Protein AF-A0A915VBI7-F1 (afdb_monomer_lite)

Radius of gyration: 19.73 Å; chains: 1; bounding box: 48×46×59 Å

pLDDT: mean 91.54, std 10.68, range [33.59, 98.88]

Secondary structure (DSSP, 8-state):
--------HHHHHHHHHHHHHHHS-HHHHHHHHHHHHHHHHHTHHHHHHHHHHHHT--TTSTTHHHHHIIIIIHHHHHHHHHHHHHHTTT-PPPSEEEE-TTS-EEEEEE--SHHHHHHTTT--EEEEPPTTPPP-TTHHHHSPPPS-EEEEE--SSSTTHHHHHHHHHHHTS--EEEEEPPGGGGGGHHHHHHHHHHHHTTTSEEEE---HHHHHHHHH-TTEEEEEE-S-HHHHHHHHH-SSHHHHHHHHHTT--SS-EE-

Foldseek 3Di:
DPDPLDDDVLLVLLLVCLVVLLPQFLVNCLVLLVLLLVLLVVCVLVQLVLVCVLVVHDCVDPVSVLLSCLPSVVLNVLSVVLSQCSVVRQNHDQQDWDADPVRWIKGWRPPPDPVRCVVVPPDTDIDTDDPPDDDCGNVCNVPNDPRAEEEEEDDQPRLHRQVSVQVCCSRVNSYAYEGEDDPSNVSCQVSSCSSNVSCVVSSRYHYDYDDVVVVLSQQPRPRHPAYEYDDDPQVVLCQFQHNDPVSNVVCVVVVNTPHDYDD

Structure (mmCIF, N/CA/C/O backbone):
data_AF-A0A915VBI7-F1
#
_entry.id   AF-A0A915VBI7-F1
#
loop_
_atom_site.group_PDB
_atom_site.id
_atom_site.type_symbol
_atom_site.label_atom_id
_atom_site.label_alt_id
_atom_site.label_comp_id
_atom_site.label_asym_id
_atom_site.label_entity_id
_atom_site.label_seq_id
_atom_site.pdbx_PDB_ins_code
_atom_site.Cartn_x
_atom_site.Cartn_y
_atom_site.Cartn_z
_atom_site.occupancy
_atom_site.B_iso_or_equiv
_atom_site.auth_seq_id
_atom_site.auth_comp_id
_atom_site.auth_asym_id
_atom_site.auth_atom_id
_atom_site.pdbx_PDB_model_num
ATOM 1 N N . MET A 1 1 ? -15.596 15.370 -30.379 1.00 33.59 1 MET A N 1
ATOM 2 C CA . MET A 1 1 ? -14.776 14.253 -30.886 1.00 33.59 1 MET A CA 1
ATOM 3 C C . MET A 1 1 ? -14.691 13.252 -29.747 1.00 33.59 1 MET A C 1
ATOM 5 O O . MET A 1 1 ? -14.052 13.554 -28.750 1.00 33.59 1 MET A O 1
ATOM 9 N N . ALA A 1 2 ? -15.489 12.183 -29.795 1.00 33.59 2 ALA A N 1
ATOM 10 C CA . ALA A 1 2 ? -15.507 11.184 -28.732 1.00 33.59 2 ALA A CA 1
ATOM 11 C C . ALA A 1 2 ? -14.126 10.522 -28.701 1.00 33.59 2 ALA A C 1
ATOM 13 O O . ALA A 1 2 ? -13.739 9.881 -29.677 1.00 33.59 2 ALA A O 1
ATOM 14 N N . LEU A 1 3 ? -13.360 10.758 -27.633 1.00 37.78 3 LEU A N 1
ATOM 15 C CA . LEU A 1 3 ? -12.152 9.993 -27.359 1.00 37.78 3 LEU A CA 1
ATOM 16 C C . LEU A 1 3 ? -12.598 8.534 -27.307 1.00 37.78 3 LEU A C 1
ATOM 18 O O . LEU A 1 3 ? -13.340 8.150 -26.405 1.00 37.78 3 LEU A O 1
ATOM 22 N N . SER A 1 4 ? -12.218 7.755 -28.319 1.00 40.50 4 SER A N 1
ATOM 23 C CA . SER A 1 4 ? -12.282 6.301 -28.256 1.00 40.50 4 SER A CA 1
ATOM 24 C C . SER A 1 4 ? -11.585 5.916 -26.960 1.00 40.50 4 SER A C 1
ATOM 26 O O . SER A 1 4 ? -10.372 6.091 -26.855 1.00 40.50 4 SER A O 1
ATOM 28 N N . THR A 1 5 ? -12.341 5.485 -25.952 1.00 55.38 5 THR A N 1
ATOM 29 C CA . THR A 1 5 ? -11.781 4.941 -24.718 1.00 55.38 5 THR A CA 1
ATOM 30 C C . THR A 1 5 ? -10.967 3.736 -25.134 1.00 55.38 5 THR A C 1
ATOM 32 O O . THR A 1 5 ? -11.531 2.690 -25.455 1.00 55.38 5 THR A O 1
ATOM 35 N N . ALA A 1 6 ? -9.652 3.921 -25.243 1.00 61.62 6 ALA A N 1
ATOM 36 C CA . ALA A 1 6 ? -8.735 2.827 -25.464 1.00 61.62 6 ALA A CA 1
ATOM 37 C C . ALA A 1 6 ? -9.041 1.791 -24.384 1.00 61.62 6 ALA A C 1
ATOM 39 O O . ALA A 1 6 ? -9.014 2.112 -23.197 1.00 61.62 6 ALA A O 1
ATOM 40 N N . THR A 1 7 ? -9.422 0.587 -24.797 1.00 76.38 7 THR A N 1
ATOM 41 C CA . THR A 1 7 ? -9.658 -0.513 -23.868 1.00 76.38 7 THR A CA 1
ATOM 42 C C . THR A 1 7 ? -8.343 -0.791 -23.155 1.00 76.38 7 THR A C 1
ATOM 44 O O . THR A 1 7 ? -7.355 -1.108 -23.820 1.00 76.38 7 THR A O 1
ATOM 47 N N . ILE A 1 8 ? -8.324 -0.640 -21.831 1.00 91.62 8 ILE A N 1
ATOM 48 C CA . ILE A 1 8 ? -7.189 -0.990 -20.975 1.00 91.62 8 ILE A CA 1
ATOM 49 C C . ILE A 1 8 ? -7.586 -2.278 -20.242 1.00 91.62 8 ILE A C 1
ATOM 51 O O . ILE A 1 8 ? -8.278 -2.198 -19.222 1.00 91.62 8 ILE A O 1
ATOM 55 N N . PRO A 1 9 ? -7.187 -3.465 -20.741 1.00 93.81 9 PRO A N 1
ATOM 56 C CA . PRO A 1 9 ? -7.683 -4.746 -20.237 1.00 93.81 9 PRO A CA 1
ATOM 57 C C . PRO A 1 9 ? -7.443 -4.955 -18.737 1.00 93.81 9 PRO A C 1
ATOM 59 O O . PRO A 1 9 ? -8.229 -5.620 -18.067 1.00 93.81 9 PRO A O 1
ATOM 62 N N . GLU A 1 10 ? -6.366 -4.386 -18.193 1.00 95.69 10 GLU A N 1
ATOM 63 C CA . GLU A 1 10 ? -6.026 -4.420 -16.767 1.00 95.69 10 GLU A CA 1
ATOM 64 C C . GLU A 1 10 ? -7.105 -3.739 -15.913 1.00 95.69 10 GLU A C 1
ATOM 66 O O . GLU A 1 10 ? -7.481 -4.261 -14.862 1.00 95.69 10 GLU A O 1
ATOM 71 N N . LEU A 1 11 ? -7.637 -2.597 -16.370 1.00 95.88 11 LEU A N 1
ATOM 72 C CA . LEU A 1 11 ? -8.718 -1.892 -15.678 1.00 95.88 11 LEU A CA 1
ATOM 73 C C . LEU A 1 11 ? -10.016 -2.693 -15.725 1.00 95.88 11 LEU A C 1
ATOM 75 O O . LEU A 1 11 ? -10.687 -2.800 -14.700 1.00 95.88 11 LEU A O 1
ATOM 79 N N . ASP A 1 12 ? -10.345 -3.287 -16.873 1.00 95.50 12 ASP A N 1
ATOM 80 C CA . ASP A 1 12 ? -11.543 -4.116 -17.019 1.00 95.50 12 ASP A CA 1
ATOM 81 C C . ASP A 1 12 ? -11.496 -5.331 -16.081 1.00 95.50 12 ASP A C 1
ATOM 83 O O . ASP A 1 12 ? -12.456 -5.595 -15.350 1.00 95.50 12 ASP A O 1
ATOM 87 N N . ARG A 1 13 ? -10.355 -6.039 -16.038 1.00 96.00 13 ARG A N 1
ATOM 88 C CA . ARG A 1 13 ? -10.146 -7.187 -15.137 1.00 96.00 13 ARG A CA 1
ATOM 89 C C . ARG A 1 13 ? -10.309 -6.793 -13.672 1.00 96.00 13 ARG A C 1
ATOM 91 O O . ARG A 1 13 ? -11.020 -7.477 -12.937 1.00 96.00 13 ARG A O 1
ATOM 98 N N . LEU A 1 14 ? -9.692 -5.689 -13.250 1.00 98.06 14 LEU A N 1
ATOM 99 C CA . LEU A 1 14 ? -9.821 -5.190 -11.880 1.00 98.06 14 LEU A CA 1
ATOM 100 C C . LEU A 1 14 ? -11.262 -4.798 -11.561 1.00 98.06 14 LEU A C 1
ATOM 102 O O . LEU A 1 14 ? -11.801 -5.201 -10.530 1.00 98.06 14 LEU A O 1
ATOM 106 N N . HIS A 1 15 ? -11.910 -4.046 -12.450 1.00 97.56 15 HIS A N 1
ATOM 107 C CA . HIS A 1 15 ? -13.274 -3.577 -12.246 1.00 97.56 15 HIS A CA 1
ATOM 108 C C . HIS A 1 15 ? -14.249 -4.746 -12.032 1.00 97.56 15 HIS A C 1
ATOM 110 O O . HIS A 1 15 ? -15.058 -4.710 -11.104 1.00 97.56 15 HIS A O 1
ATOM 116 N N . GLN A 1 16 ? -14.100 -5.837 -12.791 1.00 97.38 16 GLN A N 1
ATOM 117 C CA . GLN A 1 16 ? -14.891 -7.064 -12.615 1.00 97.38 16 GLN A CA 1
ATOM 118 C C . GLN A 1 16 ? -14.708 -7.723 -11.234 1.00 97.38 16 GLN A C 1
ATOM 120 O O . GLN A 1 16 ? -15.620 -8.389 -10.744 1.00 97.38 16 GLN A O 1
ATOM 125 N N . GLN A 1 17 ? -13.559 -7.534 -10.578 1.00 97.94 17 GLN A N 1
ATOM 126 C CA . GLN A 1 17 ? -13.277 -8.077 -9.243 1.00 97.94 17 GLN A CA 1
ATOM 127 C C . GLN A 1 17 ? -13.584 -7.099 -8.100 1.00 97.94 17 GLN A C 1
ATOM 129 O O . GLN A 1 17 ? -13.528 -7.496 -6.931 1.00 97.94 17 GLN A O 1
ATOM 134 N N . ALA A 1 18 ? -13.938 -5.844 -8.394 1.00 97.69 18 ALA A N 1
ATOM 135 C CA . ALA A 1 18 ? -14.114 -4.803 -7.383 1.00 97.69 18 ALA A CA 1
ATOM 136 C C . ALA A 1 18 ? -15.163 -5.181 -6.320 1.00 97.69 18 ALA A C 1
ATOM 138 O O . ALA A 1 18 ? -14.895 -5.104 -5.118 1.00 97.69 18 ALA A O 1
ATOM 139 N N . SER A 1 19 ? -16.327 -5.677 -6.752 1.00 97.94 19 SER A N 1
ATOM 140 C CA . SER A 1 19 ? -17.394 -6.127 -5.845 1.00 97.94 19 SER A CA 1
ATOM 141 C C . SER A 1 19 ? -16.981 -7.354 -5.029 1.00 97.94 19 SER A C 1
ATOM 143 O O . SER A 1 19 ? -17.292 -7.455 -3.840 1.00 97.94 19 SER A O 1
ATOM 145 N N . ARG A 1 20 ? -16.221 -8.276 -5.636 1.00 98.31 20 ARG A N 1
ATOM 146 C CA . ARG A 1 20 ? -15.706 -9.464 -4.946 1.00 98.31 20 ARG A CA 1
ATOM 147 C C . ARG A 1 20 ? -14.753 -9.064 -3.826 1.00 98.31 20 ARG A C 1
ATOM 149 O O . ARG A 1 20 ? -14.909 -9.575 -2.720 1.00 98.31 20 ARG A O 1
ATOM 156 N N . TRP A 1 21 ? -13.822 -8.138 -4.063 1.00 98.19 21 TRP A N 1
ATOM 157 C CA . TRP A 1 21 ? -12.927 -7.641 -3.011 1.00 98.19 21 TRP A CA 1
ATOM 158 C C . TRP A 1 21 ? -13.715 -7.081 -1.823 1.00 98.19 21 TRP A C 1
ATOM 160 O O . TRP A 1 21 ? -13.466 -7.463 -0.678 1.00 98.19 21 TRP A O 1
ATOM 170 N N . GLN A 1 22 ? -14.716 -6.237 -2.091 1.00 96.44 22 GLN A N 1
ATOM 171 C CA . GLN A 1 22 ? -15.540 -5.635 -1.042 1.00 96.44 22 GLN A CA 1
ATOM 172 C C . GLN A 1 22 ? -16.364 -6.655 -0.250 1.00 96.44 22 GLN A C 1
ATOM 174 O O . GLN A 1 22 ? -16.538 -6.469 0.952 1.00 96.44 22 GLN A O 1
ATOM 179 N N . SER A 1 23 ? -16.798 -7.755 -0.875 1.00 97.19 23 SER A N 1
ATOM 180 C CA . SER A 1 23 ? -17.501 -8.840 -0.174 1.00 97.19 23 SER A CA 1
ATOM 181 C C . SER A 1 23 ? -16.616 -9.649 0.785 1.00 97.19 23 SER A C 1
ATOM 183 O O . SER A 1 23 ? -17.137 -10.334 1.664 1.00 97.19 23 SER A O 1
ATOM 185 N N . LEU A 1 24 ? -15.283 -9.581 0.651 1.00 98.25 24 LEU A N 1
ATOM 186 C CA . LEU A 1 24 ? -14.377 -10.259 1.576 1.00 98.25 24 LEU A CA 1
ATOM 187 C C . LEU A 1 24 ? -14.370 -9.543 2.926 1.00 98.25 24 LEU A C 1
ATOM 189 O O . LEU A 1 24 ? -13.963 -8.380 3.024 1.00 98.25 24 LEU A O 1
ATOM 193 N N . SER A 1 25 ? -14.707 -10.283 3.981 1.00 97.56 25 SER A N 1
ATOM 194 C CA . SER A 1 25 ? -14.555 -9.826 5.364 1.00 97.56 25 SER A CA 1
ATOM 195 C C . SER A 1 25 ? -13.088 -9.510 5.696 1.00 97.56 25 SER A C 1
ATOM 197 O O . SER A 1 25 ? -12.174 -10.058 5.061 1.00 97.56 25 SER A O 1
ATOM 199 N N . PRO A 1 26 ? -12.815 -8.695 6.736 1.00 97.88 26 PRO A N 1
ATOM 200 C CA . PRO A 1 26 ? -11.452 -8.430 7.189 1.00 97.88 26 PRO A CA 1
ATOM 201 C C . PRO A 1 26 ? -10.615 -9.704 7.378 1.00 97.88 26 PRO A C 1
ATOM 203 O O . PRO A 1 26 ? -9.465 -9.769 6.940 1.00 97.88 26 PRO A O 1
ATOM 206 N N . ARG A 1 27 ? -11.212 -10.766 7.936 1.00 98.06 27 ARG A N 1
ATOM 207 C CA . ARG A 1 27 ? -10.545 -12.063 8.132 1.00 98.06 27 ARG A CA 1
ATOM 208 C C . ARG A 1 27 ? -10.190 -12.767 6.827 1.00 98.06 27 ARG A C 1
ATOM 210 O O . ARG A 1 27 ? -9.112 -13.347 6.736 1.00 98.06 27 ARG A O 1
ATOM 217 N N . GLN A 1 28 ? -11.051 -12.695 5.813 1.00 98.38 28 GLN A N 1
ATOM 218 C CA . GLN A 1 28 ? -10.803 -13.316 4.506 1.00 98.38 28 GLN A CA 1
ATOM 219 C C . GLN A 1 28 ? -9.681 -12.622 3.719 1.00 98.38 28 GLN A C 1
ATOM 221 O O . GLN A 1 28 ? -9.093 -13.236 2.832 1.00 98.38 28 GLN A O 1
ATOM 226 N N . ARG A 1 29 ? -9.325 -11.378 4.068 1.00 98.56 29 ARG A N 1
ATOM 227 C CA . ARG A 1 29 ? -8.189 -10.647 3.472 1.00 98.56 29 ARG A CA 1
ATOM 228 C C . ARG A 1 29 ? -6.835 -11.033 4.078 1.00 98.56 29 ARG A C 1
ATOM 230 O O . ARG A 1 29 ? -5.797 -10.852 3.444 1.00 98.56 29 ARG A O 1
ATOM 237 N N . ILE A 1 30 ? -6.827 -11.590 5.294 1.00 98.81 30 ILE A N 1
ATOM 238 C CA . ILE A 1 30 ? -5.603 -11.940 6.035 1.00 98.81 30 ILE A CA 1
ATOM 239 C C . ILE A 1 30 ? -4.684 -12.908 5.264 1.00 98.81 30 ILE A C 1
ATOM 241 O O . ILE A 1 30 ? -3.478 -12.647 5.251 1.00 98.81 30 ILE A O 1
ATOM 245 N N . PRO A 1 31 ? -5.170 -14.004 4.640 1.00 98.81 31 PRO A N 1
ATOM 246 C CA . PRO A 1 31 ? -4.305 -14.933 3.910 1.00 98.81 31 PRO A CA 1
ATOM 247 C C . PRO A 1 31 ? -3.518 -14.258 2.783 1.00 98.81 31 PRO A C 1
ATOM 249 O O . PRO A 1 31 ? -2.314 -14.483 2.681 1.00 98.81 31 PRO A O 1
ATOM 252 N N . TYR A 1 32 ? -4.157 -13.363 2.020 1.00 98.81 32 TYR A N 1
ATOM 253 C CA . TYR A 1 32 ? -3.498 -12.601 0.958 1.00 98.81 32 TYR A CA 1
ATOM 254 C C . TYR A 1 32 ? -2.349 -11.753 1.507 1.00 98.81 32 TYR A C 1
ATOM 256 O O . TYR A 1 32 ? -1.215 -11.879 1.053 1.00 98.81 32 TYR A O 1
ATOM 264 N N . LEU A 1 33 ? -2.600 -10.946 2.545 1.00 98.69 33 LEU A N 1
ATOM 265 C CA . LEU A 1 33 ? -1.561 -10.078 3.111 1.00 98.69 33 LEU A CA 1
ATOM 266 C C . LEU A 1 33 ? -0.443 -10.859 3.814 1.00 98.69 33 LEU A C 1
ATOM 268 O O . LEU A 1 33 ? 0.712 -10.436 3.780 1.00 98.69 33 LEU A O 1
ATOM 272 N N . LYS A 1 34 ? -0.749 -12.011 4.427 1.00 98.81 34 LYS A N 1
ATOM 273 C CA . LYS A 1 34 ? 0.280 -12.908 4.976 1.00 98.81 34 LYS A CA 1
ATOM 274 C C . LYS A 1 34 ? 1.183 -13.462 3.875 1.00 98.81 34 LYS A C 1
ATOM 276 O O . LYS A 1 34 ? 2.396 -13.498 4.068 1.00 98.81 34 LYS A O 1
ATOM 281 N N . ALA A 1 35 ? 0.604 -13.877 2.749 1.00 98.81 35 ALA A N 1
ATOM 282 C CA . ALA A 1 35 ? 1.360 -14.384 1.611 1.00 98.81 35 ALA A CA 1
ATOM 283 C C . ALA A 1 35 ? 2.239 -13.284 0.995 1.00 98.81 35 ALA A C 1
ATOM 285 O O . ALA A 1 35 ? 3.438 -13.497 0.835 1.00 98.81 35 ALA A O 1
ATOM 286 N N . VAL A 1 36 ? 1.694 -12.078 0.784 1.00 98.88 36 VAL A N 1
ATOM 287 C CA . VAL A 1 36 ? 2.470 -10.908 0.328 1.00 98.88 36 VAL A CA 1
ATOM 288 C C . VAL A 1 36 ? 3.621 -10.600 1.288 1.00 98.88 36 VAL A C 1
ATOM 290 O O . VAL A 1 36 ? 4.751 -10.412 0.850 1.00 98.88 36 VAL A O 1
ATOM 293 N N . LYS A 1 37 ? 3.388 -10.621 2.608 1.00 98.75 37 LYS A N 1
ATOM 294 C CA . LYS A 1 37 ? 4.449 -10.411 3.609 1.00 98.75 37 LYS A CA 1
ATOM 295 C C . LYS A 1 37 ? 5.555 -11.468 3.512 1.00 98.75 37 LYS A C 1
ATOM 297 O O . LYS A 1 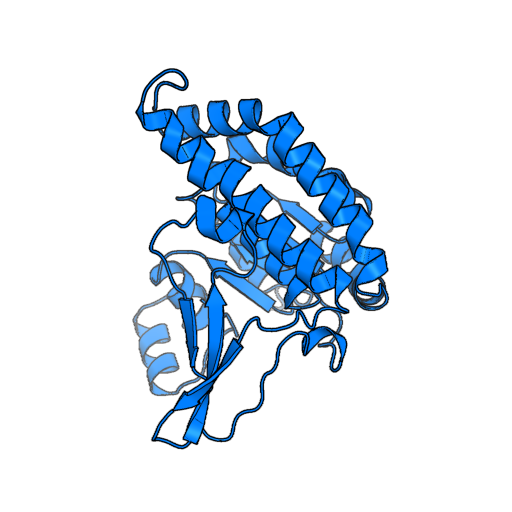37 ? 6.737 -11.138 3.606 1.00 98.75 37 LYS A O 1
ATOM 302 N N . ALA A 1 38 ? 5.186 -12.738 3.346 1.00 98.81 38 ALA A N 1
ATOM 303 C CA . ALA A 1 38 ? 6.147 -13.828 3.202 1.00 98.81 38 ALA A CA 1
ATOM 304 C C . ALA A 1 38 ? 6.973 -13.689 1.913 1.00 98.81 38 ALA A C 1
ATOM 306 O O . ALA A 1 38 ? 8.190 -13.869 1.947 1.00 98.81 38 ALA A O 1
ATOM 307 N N . LEU A 1 39 ? 6.334 -13.308 0.804 1.00 98.88 39 LEU A N 1
ATOM 308 C CA . LEU A 1 39 ? 6.998 -13.084 -0.478 1.00 98.88 39 LEU A CA 1
ATOM 309 C C . LEU A 1 39 ? 7.889 -11.837 -0.450 1.00 98.88 39 LEU A C 1
ATOM 311 O O . LEU A 1 39 ? 9.017 -11.905 -0.924 1.00 98.88 39 LEU A O 1
ATOM 315 N N . ALA A 1 40 ? 7.463 -10.750 0.199 1.00 98.69 40 ALA A N 1
ATOM 316 C CA . ALA A 1 40 ? 8.300 -9.571 0.436 1.00 98.69 40 ALA A CA 1
ATOM 317 C C . ALA A 1 40 ? 9.589 -9.936 1.184 1.00 98.69 40 ALA A C 1
ATOM 319 O O . ALA A 1 40 ? 10.667 -9.493 0.807 1.00 98.69 40 ALA A O 1
ATOM 320 N N . ARG A 1 41 ? 9.501 -10.804 2.204 1.00 98.50 41 ARG A N 1
ATOM 321 C CA . ARG A 1 41 ? 10.685 -11.324 2.902 1.00 98.50 41 ARG A CA 1
ATOM 322 C C . ARG A 1 41 ? 11.542 -12.214 1.999 1.00 98.50 41 ARG A C 1
ATOM 324 O O . ARG A 1 41 ? 12.762 -12.100 2.031 1.00 98.50 41 ARG A O 1
ATOM 331 N N . ARG A 1 42 ? 10.919 -13.100 1.216 1.00 98.75 42 ARG A N 1
ATOM 332 C CA . ARG A 1 42 ? 11.611 -14.028 0.305 1.00 98.75 42 ARG A CA 1
ATOM 333 C C . ARG A 1 42 ? 12.403 -13.292 -0.779 1.00 98.75 42 ARG A C 1
ATOM 335 O O . ARG A 1 42 ? 13.517 -13.699 -1.081 1.00 98.75 42 ARG A O 1
ATOM 342 N N . HIS A 1 43 ? 11.835 -12.225 -1.332 1.00 98.69 43 HIS A N 1
ATOM 343 C CA . HIS A 1 43 ? 12.423 -11.431 -2.412 1.00 98.69 43 HIS A CA 1
ATOM 344 C C . HIS A 1 43 ? 13.147 -10.170 -1.910 1.00 98.69 43 HIS A C 1
ATOM 346 O O . HIS A 1 43 ? 13.526 -9.325 -2.712 1.00 98.69 43 HIS A O 1
ATOM 352 N N . ALA A 1 44 ? 13.374 -10.029 -0.598 1.00 98.38 44 ALA A N 1
ATOM 353 C CA . ALA A 1 44 ? 13.964 -8.817 -0.028 1.00 98.38 44 ALA A CA 1
ATOM 354 C C . ALA A 1 44 ? 15.376 -8.532 -0.566 1.00 98.38 44 ALA A C 1
ATOM 356 O O . ALA A 1 44 ? 15.685 -7.388 -0.882 1.00 98.38 44 ALA A O 1
ATOM 357 N N . THR A 1 45 ? 16.216 -9.561 -0.717 1.00 98.00 45 THR A N 1
ATOM 358 C CA . THR A 1 45 ? 17.565 -9.400 -1.284 1.00 98.00 45 THR A CA 1
ATOM 359 C C . THR A 1 45 ? 17.511 -8.974 -2.750 1.00 98.00 45 THR A C 1
ATOM 361 O O . THR A 1 45 ? 18.187 -8.022 -3.116 1.00 98.00 45 THR A O 1
ATOM 364 N N . GLU A 1 46 ? 16.676 -9.628 -3.568 1.00 98.25 46 GLU A N 1
ATOM 365 C CA . GLU A 1 46 ? 16.455 -9.266 -4.980 1.00 98.25 46 GLU A CA 1
ATOM 366 C C . GLU A 1 46 ? 16.025 -7.799 -5.100 1.00 98.25 46 GLU A C 1
ATOM 368 O O . GLU A 1 46 ? 16.638 -7.030 -5.838 1.00 98.25 46 GLU A O 1
ATOM 373 N N . TRP A 1 47 ? 15.031 -7.400 -4.304 1.00 98.31 47 TRP A N 1
ATOM 374 C CA . TRP A 1 47 ? 14.557 -6.025 -4.230 1.00 98.31 47 TRP A CA 1
ATOM 375 C C . TRP A 1 47 ? 15.699 -5.065 -3.889 1.00 98.31 47 TRP A C 1
ATOM 377 O O . TRP A 1 47 ? 15.947 -4.127 -4.643 1.00 98.31 47 TRP A O 1
ATOM 387 N N . VAL A 1 48 ? 16.408 -5.277 -2.778 1.00 98.12 48 VAL A N 1
ATOM 388 C CA . VAL A 1 48 ? 17.448 -4.337 -2.334 1.00 98.12 48 VAL A CA 1
ATOM 389 C C . VAL A 1 48 ? 18.584 -4.240 -3.344 1.00 98.12 48 VAL A C 1
ATOM 391 O O . VAL A 1 48 ? 19.029 -3.137 -3.637 1.00 98.12 48 VAL A O 1
ATOM 394 N N . THR A 1 49 ? 19.013 -5.354 -3.936 1.00 97.56 49 THR A N 1
ATOM 395 C CA . THR A 1 49 ? 20.036 -5.330 -4.986 1.00 97.56 49 THR A CA 1
ATOM 396 C C . THR A 1 49 ? 19.600 -4.471 -6.174 1.00 97.56 49 THR A C 1
ATOM 398 O O . THR A 1 49 ? 20.368 -3.614 -6.607 1.00 97.56 49 THR A O 1
ATOM 401 N N . LEU A 1 50 ? 18.366 -4.637 -6.659 1.00 97.69 50 LEU A N 1
ATOM 402 C CA . LEU A 1 50 ? 17.819 -3.824 -7.751 1.00 97.69 50 LEU A CA 1
ATOM 403 C C . LEU A 1 50 ? 17.683 -2.346 -7.355 1.00 97.69 50 LEU A C 1
ATOM 405 O O . LEU A 1 50 ? 18.017 -1.459 -8.135 1.00 97.69 50 LEU A O 1
ATOM 409 N N . ALA A 1 51 ? 17.240 -2.065 -6.130 1.00 96.62 51 ALA A N 1
ATOM 410 C CA . ALA A 1 51 ? 17.104 -0.704 -5.621 1.00 96.62 51 ALA A CA 1
ATOM 411 C C . ALA A 1 51 ? 18.459 0.017 -5.515 1.00 96.62 51 ALA A C 1
ATOM 413 O O . ALA A 1 51 ? 18.590 1.164 -5.945 1.00 96.62 51 ALA A O 1
ATOM 414 N N . CYS A 1 52 ? 19.485 -0.676 -5.016 1.00 96.88 52 CYS A N 1
ATOM 415 C CA . CYS A 1 52 ? 20.856 -0.177 -4.988 1.00 96.88 52 CYS A CA 1
ATOM 416 C C . CYS A 1 52 ? 21.379 0.097 -6.405 1.00 96.88 52 CYS A C 1
ATOM 418 O O . CYS A 1 52 ? 21.942 1.163 -6.639 1.00 96.88 52 CYS A O 1
ATOM 420 N N . GLN A 1 53 ? 21.128 -0.800 -7.366 1.00 95.88 53 GLN A N 1
ATOM 421 C CA . GLN A 1 53 ? 21.513 -0.599 -8.769 1.00 95.88 53 GLN A CA 1
ATOM 422 C C . GLN A 1 53 ? 20.854 0.641 -9.383 1.00 95.88 53 GLN A C 1
ATOM 424 O O . GLN A 1 53 ? 21.548 1.451 -9.993 1.00 95.88 53 GLN A O 1
ATOM 429 N N . ILE A 1 54 ? 19.545 0.832 -9.173 1.00 94.94 54 ILE A N 1
ATOM 430 C CA . ILE A 1 54 ? 18.807 2.021 -9.638 1.00 94.94 54 ILE A CA 1
ATOM 431 C C . ILE A 1 54 ? 19.445 3.309 -9.098 1.00 94.94 54 ILE A C 1
ATOM 433 O O . ILE A 1 54 ? 19.545 4.302 -9.815 1.00 94.94 54 ILE A O 1
ATOM 437 N N . LYS A 1 55 ? 19.885 3.295 -7.836 1.00 92.69 55 LYS A N 1
ATOM 438 C CA . LYS A 1 55 ? 20.462 4.460 -7.152 1.00 92.69 55 LYS A CA 1
ATOM 439 C C . LYS A 1 55 ? 21.977 4.613 -7.339 1.00 92.69 55 LYS A C 1
ATOM 441 O O . LYS A 1 55 ? 22.543 5.573 -6.825 1.00 92.69 55 LYS A O 1
ATOM 446 N N . GLY A 1 56 ? 22.641 3.693 -8.044 1.00 94.75 56 GLY A N 1
ATOM 447 C CA . GLY A 1 56 ? 24.102 3.694 -8.189 1.00 94.75 56 GLY A CA 1
ATOM 448 C C . GLY A 1 56 ? 24.852 3.450 -6.873 1.00 94.75 56 GLY A C 1
ATOM 449 O O . GLY A 1 56 ? 25.961 3.946 -6.692 1.00 94.75 56 GLY A O 1
ATOM 450 N N . ILE A 1 57 ? 24.238 2.721 -5.941 1.00 94.50 57 ILE A N 1
ATOM 451 C CA . ILE A 1 57 ? 24.783 2.405 -4.618 1.00 94.50 57 ILE A CA 1
ATOM 452 C C . ILE A 1 57 ? 25.367 0.988 -4.634 1.00 94.50 57 ILE A C 1
ATOM 454 O O . ILE A 1 57 ? 24.773 0.073 -5.204 1.00 94.50 57 ILE A O 1
ATOM 458 N N . ASP A 1 58 ? 26.508 0.787 -3.968 1.00 94.25 58 ASP A N 1
ATOM 459 C CA . ASP A 1 58 ? 27.046 -0.553 -3.714 1.00 94.25 58 ASP A CA 1
ATOM 460 C C . ASP A 1 58 ? 26.109 -1.330 -2.763 1.00 94.25 58 ASP A C 1
ATOM 462 O O . ASP A 1 58 ? 25.935 -0.907 -1.614 1.00 94.25 58 ASP A O 1
ATOM 466 N N . PRO A 1 59 ? 25.519 -2.466 -3.188 1.00 92.12 59 PRO A N 1
ATOM 467 C CA . PRO A 1 59 ? 24.628 -3.264 -2.346 1.00 92.12 59 PRO A CA 1
ATOM 468 C C . PRO A 1 59 ? 25.310 -3.881 -1.114 1.00 92.12 59 PRO A C 1
ATOM 470 O O . PRO A 1 59 ? 24.611 -4.334 -0.209 1.00 92.12 59 PRO A O 1
ATOM 473 N N . GLN A 1 60 ? 26.646 -3.918 -1.064 1.00 92.06 60 GLN A N 1
ATOM 474 C CA . GLN A 1 60 ? 27.414 -4.359 0.107 1.00 92.06 60 GLN A CA 1
ATOM 475 C C . GLN A 1 60 ? 27.905 -3.187 0.974 1.00 92.06 60 GLN A C 1
ATOM 477 O O . GLN A 1 60 ? 28.433 -3.400 2.066 1.00 92.06 60 GLN A O 1
ATOM 482 N N . GLY A 1 61 ? 27.719 -1.949 0.509 1.00 91.31 61 GLY A N 1
ATOM 483 C CA . GLY A 1 61 ? 28.141 -0.740 1.201 1.00 91.31 61 GLY A CA 1
ATOM 484 C C . GLY A 1 61 ? 27.168 -0.291 2.295 1.00 91.31 61 GLY A C 1
ATOM 485 O O . GLY A 1 61 ? 26.017 -0.720 2.372 1.00 91.31 61 GLY A O 1
ATOM 486 N N . ALA A 1 62 ? 27.614 0.652 3.128 1.00 90.31 62 ALA A N 1
ATOM 487 C CA . ALA A 1 62 ? 26.826 1.167 4.254 1.00 90.31 62 ALA A CA 1
ATOM 488 C C . ALA A 1 62 ? 25.480 1.797 3.831 1.00 90.31 62 ALA A C 1
ATOM 490 O O . ALA A 1 62 ? 24.487 1.691 4.551 1.00 90.31 62 ALA A O 1
ATOM 491 N N . TRP A 1 63 ? 25.430 2.412 2.647 1.00 91.44 63 TRP A N 1
ATOM 492 C CA . TRP A 1 63 ? 24.235 3.076 2.116 1.00 91.44 63 TRP A CA 1
ATOM 493 C C . TRP A 1 63 ? 23.113 2.103 1.728 1.00 91.44 63 TRP A C 1
ATOM 495 O O . TRP A 1 63 ? 21.950 2.500 1.696 1.00 91.44 63 TRP A O 1
ATOM 505 N N . ALA A 1 64 ? 23.414 0.815 1.518 1.00 94.50 64 ALA A N 1
ATOM 506 C CA . ALA A 1 64 ? 22.393 -0.198 1.242 1.00 94.50 64 ALA A CA 1
ATOM 507 C C . ALA A 1 64 ? 21.401 -0.373 2.409 1.00 94.50 64 ALA A C 1
ATOM 509 O O . ALA A 1 64 ? 20.274 -0.828 2.208 1.00 94.50 64 ALA A O 1
ATOM 510 N N . GLY A 1 65 ? 21.789 0.014 3.633 1.00 94.25 65 GLY A N 1
ATOM 511 C CA . GLY A 1 65 ? 20.916 -0.029 4.807 1.00 94.25 65 GLY A CA 1
ATOM 512 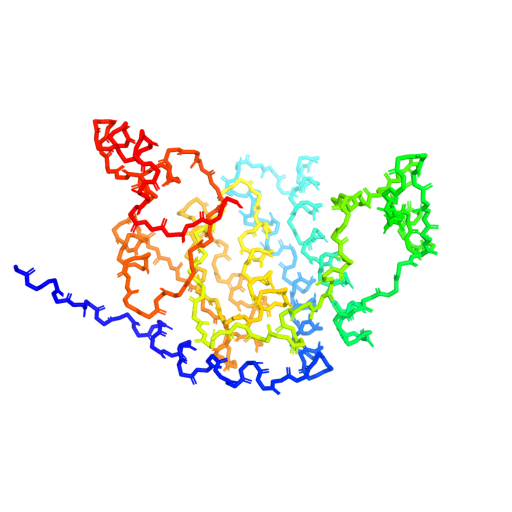C C . GLY A 1 65 ? 19.630 0.793 4.648 1.00 94.25 65 GLY A C 1
ATOM 513 O O . GLY A 1 65 ? 18.582 0.398 5.166 1.00 94.25 65 GLY A O 1
ATOM 514 N N . GLU A 1 66 ? 19.667 1.893 3.891 1.00 92.75 66 GLU A N 1
ATOM 515 C CA . GLU A 1 66 ? 18.469 2.685 3.592 1.00 92.75 66 GLU A CA 1
ATOM 516 C C . GLU A 1 66 ? 17.475 1.893 2.732 1.00 92.75 66 GLU A C 1
ATOM 518 O O . GLU A 1 66 ? 16.283 1.864 3.043 1.00 92.75 66 GLU A O 1
ATOM 523 N N . GLU A 1 67 ? 17.950 1.167 1.716 1.00 95.56 67 GLU A N 1
ATOM 524 C CA . GLU A 1 67 ? 17.084 0.349 0.857 1.00 95.56 67 GLU A CA 1
ATOM 525 C C . GLU A 1 67 ? 16.482 -0.837 1.606 1.00 95.56 67 GLU A C 1
ATOM 527 O O . GLU A 1 67 ? 15.319 -1.182 1.395 1.00 95.56 67 GLU A O 1
ATOM 532 N N . TRP A 1 68 ? 17.225 -1.428 2.544 1.00 96.88 68 TRP A N 1
ATOM 533 C CA . TRP A 1 68 ? 16.678 -2.453 3.432 1.00 96.88 68 TRP A CA 1
ATOM 534 C C . TRP A 1 68 ? 15.554 -1.908 4.316 1.00 96.88 68 TRP A C 1
ATOM 536 O O . TRP A 1 68 ? 14.496 -2.533 4.432 1.00 96.88 68 TRP A O 1
ATOM 546 N N . THR A 1 69 ? 15.788 -0.761 4.957 1.00 94.31 69 THR A N 1
ATOM 547 C CA . THR A 1 69 ? 14.896 -0.211 5.987 1.00 94.31 69 THR A CA 1
ATOM 548 C C . THR A 1 69 ? 13.659 0.459 5.394 1.00 94.31 69 THR A C 1
ATOM 550 O O . THR A 1 69 ? 12.545 0.196 5.851 1.00 94.31 69 THR A O 1
ATOM 553 N N . THR A 1 70 ? 13.831 1.272 4.352 1.00 93.56 70 THR A N 1
ATOM 554 C CA . THR A 1 70 ? 12.742 2.005 3.687 1.00 93.56 70 THR A CA 1
ATOM 555 C C . THR A 1 70 ? 12.072 1.201 2.569 1.00 93.56 70 THR A C 1
ATOM 557 O O . THR A 1 70 ? 10.942 1.511 2.197 1.00 93.56 70 THR A O 1
ATOM 560 N N . GLY A 1 71 ? 12.714 0.141 2.068 1.00 96.50 71 GLY A N 1
ATOM 561 C CA . GLY A 1 71 ? 12.164 -0.799 1.091 1.00 96.50 71 GLY A CA 1
ATOM 562 C C . GLY A 1 71 ? 11.435 -1.983 1.756 1.00 96.50 71 GLY A C 1
ATOM 563 O O . GLY A 1 71 ? 10.360 -1.786 2.339 1.00 96.50 71 GLY A O 1
ATOM 564 N N . PRO A 1 72 ? 11.972 -3.222 1.695 1.00 97.81 72 PRO A N 1
ATOM 565 C CA . PRO A 1 72 ? 11.273 -4.414 2.179 1.00 97.81 72 PRO A CA 1
ATOM 566 C C . PRO A 1 72 ? 10.856 -4.356 3.653 1.00 97.81 72 PRO A C 1
ATOM 568 O O . PRO A 1 72 ? 9.736 -4.758 3.975 1.00 97.81 72 PRO A O 1
ATOM 571 N N . LEU A 1 73 ? 11.712 -3.858 4.559 1.00 96.31 73 LEU A N 1
ATOM 572 C CA . LEU A 1 73 ? 11.370 -3.795 5.985 1.00 96.31 73 LEU A CA 1
ATOM 573 C C . LEU A 1 73 ? 10.186 -2.852 6.228 1.00 96.31 73 LEU A C 1
ATOM 575 O O . LEU A 1 73 ? 9.250 -3.227 6.935 1.00 96.31 73 LEU A O 1
ATOM 579 N N . GLY A 1 74 ? 10.186 -1.674 5.600 1.00 95.25 74 GLY A N 1
ATOM 580 C CA . GLY A 1 74 ? 9.082 -0.718 5.671 1.00 95.25 74 GLY A CA 1
ATOM 581 C C . GLY A 1 74 ? 7.751 -1.331 5.224 1.00 95.25 74 GLY A C 1
ATOM 582 O O . GLY A 1 74 ? 6.748 -1.224 5.938 1.00 95.25 74 GLY A O 1
ATOM 583 N N . LEU A 1 75 ? 7.745 -2.057 4.099 1.00 97.88 75 LEU A N 1
ATOM 584 C CA . LEU A 1 75 ? 6.551 -2.763 3.622 1.00 97.88 75 LEU A CA 1
ATOM 585 C C . LEU A 1 75 ? 6.093 -3.853 4.605 1.00 97.88 75 LEU A C 1
ATOM 587 O O . LEU A 1 75 ? 4.903 -3.963 4.901 1.00 97.88 75 LEU A O 1
ATOM 591 N N . ILE A 1 76 ? 7.027 -4.652 5.129 1.00 97.44 76 ILE A N 1
ATOM 592 C CA . ILE A 1 76 ? 6.751 -5.738 6.081 1.00 97.44 76 ILE A CA 1
ATOM 593 C C . ILE A 1 76 ? 6.119 -5.197 7.367 1.00 97.44 76 ILE A C 1
ATOM 595 O O . ILE A 1 76 ? 5.132 -5.765 7.840 1.00 97.44 76 ILE A O 1
ATOM 599 N N . LEU A 1 77 ? 6.649 -4.096 7.909 1.00 94.06 77 LEU A N 1
ATOM 600 C CA . LEU A 1 77 ? 6.092 -3.441 9.092 1.00 94.06 77 LEU A CA 1
ATOM 601 C C . LEU A 1 77 ? 4.681 -2.913 8.807 1.00 94.06 77 LEU A C 1
ATOM 603 O O . LEU A 1 77 ? 3.761 -3.198 9.570 1.00 94.06 77 LEU A O 1
ATOM 607 N N . LYS A 1 78 ? 4.466 -2.251 7.661 1.00 95.12 78 LYS A N 1
ATOM 608 C CA . LYS A 1 78 ? 3.133 -1.778 7.247 1.00 95.12 78 LYS A CA 1
ATOM 609 C C . LYS A 1 78 ? 2.126 -2.927 7.108 1.00 95.12 78 LYS A C 1
ATOM 611 O O . LYS A 1 78 ? 0.986 -2.815 7.562 1.00 95.12 78 LYS A O 1
ATOM 616 N N . LEU A 1 79 ? 2.543 -4.060 6.541 1.00 97.81 79 LEU A N 1
ATOM 617 C CA . LEU A 1 79 ? 1.723 -5.272 6.464 1.00 97.81 79 LEU A CA 1
ATOM 618 C C . LEU A 1 79 ? 1.382 -5.823 7.853 1.00 97.81 79 LEU A C 1
ATOM 620 O O . LEU A 1 79 ? 0.259 -6.282 8.053 1.00 97.81 79 LEU A O 1
ATOM 624 N N . ASP A 1 80 ? 2.287 -5.742 8.830 1.00 95.06 80 ASP A N 1
ATOM 625 C CA . ASP A 1 80 ? 1.978 -6.105 10.217 1.00 95.06 80 ASP A CA 1
ATOM 626 C C . ASP A 1 80 ? 0.918 -5.194 10.844 1.00 95.06 80 ASP A C 1
ATOM 628 O O . ASP A 1 80 ? 0.009 -5.692 11.518 1.00 95.06 80 ASP A O 1
ATOM 632 N N . HIS A 1 81 ? 0.960 -3.883 10.576 1.00 93.25 81 HIS A N 1
ATOM 633 C CA . HIS A 1 81 ? -0.106 -2.960 10.985 1.00 93.25 81 HIS A CA 1
ATOM 634 C C . HIS A 1 81 ? -1.456 -3.344 10.372 1.00 93.25 81 HIS A C 1
ATOM 636 O O . HIS A 1 81 ? -2.452 -3.414 11.097 1.00 93.25 81 HIS A O 1
ATOM 642 N N . TYR A 1 82 ? -1.491 -3.658 9.076 1.00 97.31 82 TYR A N 1
ATOM 643 C CA . TYR A 1 82 ? -2.711 -4.094 8.395 1.00 97.31 82 TYR A CA 1
ATOM 644 C C . TYR A 1 82 ? -3.236 -5.430 8.909 1.00 97.31 82 TYR A C 1
ATOM 646 O O . TYR A 1 82 ? -4.418 -5.542 9.227 1.00 97.31 82 TYR A O 1
ATOM 654 N N . LEU A 1 83 ? -2.373 -6.431 9.072 1.00 97.75 83 LEU A N 1
ATOM 655 C CA . LEU A 1 83 ? -2.754 -7.729 9.625 1.00 97.75 83 LEU A CA 1
ATOM 656 C C . LEU A 1 83 ? -3.312 -7.595 11.044 1.00 97.75 83 LEU A C 1
ATOM 658 O O . LEU A 1 83 ? -4.273 -8.279 11.392 1.00 97.75 83 LEU A O 1
ATOM 662 N N . TYR A 1 84 ? -2.739 -6.712 11.864 1.00 94.94 84 TYR A N 1
ATOM 663 C CA . TYR A 1 84 ? -3.271 -6.415 13.189 1.00 94.94 84 TYR A CA 1
ATOM 664 C C . TYR A 1 84 ? -4.667 -5.783 13.120 1.00 94.94 84 TYR A C 1
ATOM 666 O O . TYR A 1 84 ? -5.568 -6.246 13.819 1.00 94.94 84 TYR A O 1
ATOM 674 N N . ALA A 1 85 ? -4.866 -4.780 12.261 1.00 95.62 85 ALA A N 1
ATOM 675 C CA . ALA A 1 85 ? -6.166 -4.136 12.082 1.00 95.62 85 ALA A CA 1
ATOM 676 C C . ALA A 1 85 ? -7.232 -5.121 11.577 1.00 95.62 85 ALA A C 1
ATOM 678 O O . ALA A 1 85 ? -8.326 -5.179 12.130 1.00 95.62 85 ALA A O 1
ATOM 679 N N . LEU A 1 86 ? -6.905 -5.954 10.585 1.00 97.62 86 LEU A N 1
ATOM 680 C CA . LEU A 1 86 ? -7.830 -6.941 10.022 1.00 97.62 86 LEU A CA 1
ATOM 681 C C . LEU A 1 86 ? -8.238 -8.028 11.025 1.00 97.62 86 LEU A C 1
ATOM 683 O O . LEU A 1 86 ? -9.383 -8.468 11.005 1.00 97.62 86 LEU A O 1
ATOM 687 N N . ARG A 1 87 ? -7.341 -8.437 11.937 1.00 97.38 87 ARG A N 1
ATOM 688 C CA . ARG A 1 87 ? -7.682 -9.360 13.041 1.00 97.38 87 ARG A CA 1
ATOM 689 C C . ARG A 1 87 ? -8.696 -8.771 14.024 1.00 97.38 87 ARG A C 1
ATOM 691 O O . ARG A 1 87 ? -9.373 -9.533 14.702 1.00 97.38 87 ARG A O 1
ATOM 698 N N . HIS A 1 88 ? -8.793 -7.446 14.086 1.00 96.00 88 HIS A N 1
ATOM 699 C CA . HIS A 1 88 ? -9.738 -6.703 14.919 1.00 96.00 88 HIS A CA 1
ATOM 700 C C . HIS A 1 88 ? -10.853 -6.083 14.066 1.00 96.00 88 HIS A C 1
ATOM 702 O O . HIS A 1 88 ? -11.265 -4.952 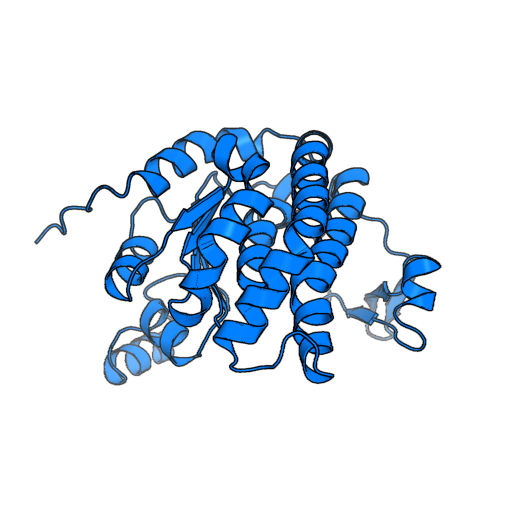14.306 1.00 96.00 88 HIS A O 1
ATOM 708 N N . GLU A 1 89 ? -11.300 -6.790 13.022 1.00 96.19 89 GLU A N 1
ATOM 709 C CA . GLU A 1 89 ? -12.407 -6.364 12.152 1.00 96.19 89 GLU A CA 1
ATOM 710 C C . GLU A 1 89 ? -12.222 -4.936 11.592 1.00 96.19 89 GLU A C 1
ATOM 712 O O . GLU A 1 89 ? -13.121 -4.093 11.626 1.00 96.19 89 GLU A O 1
ATOM 717 N N . ALA A 1 90 ? -10.999 -4.637 11.135 1.00 95.50 90 ALA A N 1
ATOM 718 C CA . ALA A 1 90 ? -10.561 -3.331 10.623 1.00 95.50 90 ALA A CA 1
ATOM 719 C C . ALA A 1 90 ? -10.686 -2.153 11.616 1.00 95.50 90 ALA A C 1
ATOM 721 O O . ALA A 1 90 ? -10.496 -0.996 11.240 1.00 95.50 90 ALA A O 1
ATOM 722 N N . THR A 1 91 ? -10.952 -2.442 12.890 1.00 94.81 91 THR A N 1
ATOM 723 C CA . THR A 1 91 ? -11.161 -1.476 13.975 1.00 94.81 91 THR A CA 1
ATOM 724 C C . THR A 1 91 ? -10.194 -1.816 15.118 1.00 94.81 91 THR A C 1
ATOM 726 O O . THR A 1 91 ? -10.618 -2.297 16.169 1.00 94.81 91 THR A O 1
ATOM 729 N N . PRO A 1 92 ? -8.870 -1.650 14.917 1.00 92.81 92 PRO A N 1
ATOM 730 C CA . PRO A 1 92 ? -7.886 -2.008 15.932 1.00 92.81 92 PRO A CA 1
ATOM 731 C C . PRO A 1 92 ? -8.131 -1.246 17.244 1.00 92.81 92 PRO A C 1
ATOM 733 O O . PRO A 1 92 ? -8.519 -0.073 17.218 1.00 92.81 92 PRO A O 1
ATOM 736 N N . PRO A 1 93 ? -7.895 -1.872 18.408 1.00 91.88 93 PRO A N 1
ATOM 737 C CA . PRO A 1 93 ? -7.999 -1.168 19.673 1.00 91.88 93 PRO A CA 1
ATOM 738 C C . PRO A 1 93 ? -6.888 -0.117 19.774 1.00 91.88 93 PRO A C 1
ATOM 740 O O . PRO A 1 93 ? -5.741 -0.344 19.379 1.00 91.88 93 PRO A O 1
ATOM 743 N N . VAL A 1 94 ? -7.240 1.041 20.326 1.00 92.19 94 VAL A N 1
ATOM 744 C CA . VAL A 1 94 ? -6.281 2.102 20.640 1.00 92.19 94 VAL A CA 1
ATOM 745 C C . VAL A 1 94 ? -5.699 1.822 22.029 1.00 92.19 94 VAL A C 1
ATOM 747 O O . VAL A 1 94 ? -6.482 1.666 22.967 1.00 92.19 94 VAL A O 1
ATOM 750 N N . PRO A 1 95 ? -4.361 1.778 22.189 1.00 90.31 95 PRO A N 1
ATOM 751 C CA . PRO A 1 95 ? -3.719 1.487 23.472 1.00 90.31 95 PRO A CA 1
ATOM 752 C C . PRO A 1 95 ? -4.191 2.385 24.615 1.00 90.31 95 PRO A C 1
ATOM 754 O O . PRO A 1 95 ? -4.435 1.910 25.723 1.00 90.31 95 PRO A O 1
ATOM 757 N N . ARG A 1 96 ? -4.317 3.690 24.348 1.00 93.62 96 ARG A N 1
ATOM 758 C CA . ARG A 1 96 ? -4.802 4.656 25.328 1.00 93.62 96 ARG A CA 1
ATOM 759 C C . ARG A 1 96 ? -5.531 5.811 24.660 1.00 93.62 96 ARG A C 1
ATOM 761 O O . ARG A 1 96 ? -5.021 6.427 23.727 1.00 93.62 96 ARG A O 1
ATOM 768 N N . TRP A 1 97 ? -6.694 6.141 25.206 1.00 95.19 97 TRP A N 1
ATOM 769 C CA . TRP A 1 97 ? -7.411 7.374 24.906 1.00 95.19 97 TRP A CA 1
ATOM 770 C C . TRP A 1 97 ? -7.148 8.422 25.981 1.00 95.19 97 TRP A C 1
ATOM 772 O O . TRP A 1 97 ? -7.028 8.109 27.169 1.00 95.19 97 TRP A O 1
ATOM 782 N N . ARG A 1 98 ? -7.070 9.678 25.555 1.00 95.12 98 ARG A N 1
ATOM 783 C CA . ARG A 1 98 ? -7.014 10.860 26.415 1.00 95.12 98 ARG A CA 1
ATOM 784 C C . ARG A 1 98 ? -7.958 11.920 25.877 1.00 95.12 98 ARG A C 1
ATOM 786 O O . ARG A 1 98 ? -8.225 11.960 24.682 1.00 95.12 98 ARG A O 1
ATOM 793 N N . THR A 1 99 ? -8.391 12.811 26.755 1.00 94.25 99 THR A N 1
ATOM 794 C CA . THR A 1 99 ? -9.156 13.999 26.376 1.00 94.25 99 THR A CA 1
ATOM 795 C C . THR A 1 99 ? -8.277 15.223 26.594 1.00 94.25 99 THR A C 1
ATOM 797 O O . THR A 1 99 ? -7.670 15.375 27.656 1.00 94.25 99 THR A O 1
ATOM 800 N N . ALA A 1 100 ? -8.151 16.064 25.571 1.00 92.62 100 ALA A N 1
ATOM 801 C CA . ALA A 1 100 ? -7.471 17.348 25.662 1.00 92.62 100 ALA A CA 1
ATOM 802 C C . ALA A 1 100 ? -8.262 18.310 26.568 1.00 92.62 100 ALA A C 1
ATOM 804 O O . ALA A 1 100 ? -9.481 18.168 26.679 1.00 92.62 100 ALA A O 1
ATOM 805 N N . PRO A 1 101 ? -7.632 19.354 27.138 1.00 91.69 101 PRO A N 1
ATOM 806 C CA . PRO A 1 101 ? -8.361 20.423 27.829 1.00 91.69 101 PRO A CA 1
ATOM 807 C C . PRO A 1 101 ? -9.432 21.099 26.957 1.00 91.69 101 PRO A C 1
ATOM 809 O O . PRO A 1 101 ? -10.440 21.568 27.468 1.00 91.69 101 PRO A O 1
ATOM 812 N N . THR A 1 102 ? -9.244 21.099 25.633 1.00 89.19 102 THR A N 1
ATOM 813 C CA . THR A 1 102 ? -10.209 21.591 24.635 1.00 89.19 102 THR A CA 1
ATOM 814 C C . THR A 1 102 ? -11.388 20.637 24.387 1.00 89.19 102 THR A C 1
ATOM 816 O O . THR A 1 102 ? -12.225 20.914 23.535 1.00 89.19 102 THR A O 1
ATOM 819 N N . GLY A 1 103 ? -11.451 19.491 25.076 1.00 89.75 103 GLY A N 1
ATOM 820 C CA . GLY A 1 103 ? -12.481 18.459 24.900 1.00 89.75 103 GLY A CA 1
ATOM 821 C C . GLY A 1 103 ? -12.221 17.474 23.753 1.00 89.75 103 GLY A C 1
ATOM 822 O O . GLY A 1 103 ? -12.972 16.517 23.585 1.00 89.75 103 GLY A O 1
ATOM 823 N N . GLN A 1 104 ? -11.155 17.660 22.969 1.00 93.81 104 GLN A N 1
ATOM 824 C CA . GLN A 1 104 ? -10.823 16.772 21.850 1.00 93.81 104 GLN A CA 1
ATOM 825 C C . GLN A 1 104 ? -10.342 15.397 22.323 1.00 93.81 104 GLN A C 1
ATOM 827 O O . GLN A 1 104 ? -9.554 15.293 23.264 1.00 93.81 104 GLN A O 1
ATOM 832 N N . ALA A 1 105 ? -10.748 14.341 21.620 1.00 95.19 105 ALA A N 1
ATOM 833 C CA . ALA A 1 105 ? -10.207 13.005 21.832 1.00 95.19 105 ALA A CA 1
ATOM 834 C C . ALA A 1 105 ? -8.806 12.878 21.209 1.00 95.19 105 ALA A C 1
ATOM 836 O O . ALA A 1 105 ? -8.571 13.274 20.066 1.00 95.19 105 ALA A O 1
ATOM 837 N N . ILE A 1 106 ? -7.880 12.292 21.962 1.00 96.25 106 ILE A N 1
ATOM 838 C CA . ILE A 1 106 ? -6.507 12.004 21.556 1.00 96.25 106 ILE A CA 1
ATOM 839 C C . ILE A 1 106 ? -6.287 10.495 21.688 1.00 96.25 106 ILE A C 1
ATOM 841 O O . ILE A 1 106 ? -6.392 9.940 22.784 1.00 96.25 106 ILE A O 1
ATOM 845 N N . ALA A 1 107 ? -5.961 9.836 20.579 1.00 95.56 107 ALA A N 1
ATOM 846 C CA . ALA A 1 107 ? -5.588 8.426 20.541 1.00 95.56 107 ALA A CA 1
ATOM 847 C C . ALA A 1 107 ? -4.064 8.288 20.599 1.00 95.56 107 ALA A C 1
ATOM 849 O O . ALA A 1 107 ? -3.387 8.678 19.652 1.00 95.56 107 ALA A O 1
ATOM 850 N N . GLU A 1 108 ? -3.503 7.715 21.663 1.00 94.94 108 GLU A N 1
ATOM 851 C CA . GLU A 1 108 ? -2.079 7.358 21.708 1.00 94.94 108 GLU A CA 1
ATOM 852 C C . GLU A 1 108 ? -1.880 6.035 20.953 1.00 94.94 108 GLU A C 1
ATOM 854 O O . GLU A 1 108 ? -2.293 4.972 21.419 1.00 94.94 108 GLU A O 1
ATOM 859 N N . ILE A 1 109 ? -1.287 6.109 19.758 1.00 91.88 109 ILE A N 1
ATOM 860 C CA . ILE A 1 109 ? -1.221 4.997 18.795 1.00 91.88 109 ILE A CA 1
ATOM 861 C C . ILE A 1 109 ? 0.143 4.306 18.736 1.00 91.88 109 ILE A C 1
ATOM 863 O O . ILE A 1 109 ? 0.245 3.257 18.110 1.00 91.88 109 ILE A O 1
ATOM 867 N N . LEU A 1 110 ? 1.185 4.869 19.355 1.00 91.06 110 LEU A N 1
ATOM 868 C CA . LEU A 1 110 ? 2.521 4.271 19.409 1.00 91.06 110 LEU A CA 1
ATOM 869 C C . LEU A 1 110 ? 3.184 4.541 20.773 1.00 91.06 110 LEU A C 1
ATOM 871 O O . LEU A 1 110 ? 3.163 5.693 21.222 1.00 91.06 110 LEU A O 1
ATOM 875 N N . PRO A 1 111 ? 3.840 3.539 21.392 1.00 90.81 111 PRO A N 1
ATOM 876 C CA . PRO A 1 111 ? 3.904 2.128 20.984 1.00 90.81 111 PRO A CA 1
ATOM 877 C C . PRO A 1 111 ? 2.649 1.341 21.393 1.00 90.81 111 PRO A C 1
ATOM 879 O O . PRO A 1 111 ? 2.101 1.553 22.473 1.00 90.81 111 PRO A O 1
ATOM 882 N N . ARG A 1 112 ? 2.218 0.385 20.562 1.00 85.75 112 ARG A N 1
ATOM 883 C CA . ARG A 1 112 ? 1.056 -0.488 20.829 1.00 85.75 112 ARG A CA 1
ATOM 884 C C . ARG A 1 112 ? 1.421 -1.761 21.579 1.00 85.75 112 ARG A C 1
ATOM 886 O O . ARG A 1 112 ? 0.574 -2.358 22.233 1.00 85.75 112 ARG A O 1
ATOM 893 N N . ASN A 1 113 ? 2.662 -2.215 21.449 1.00 83.56 113 ASN A N 1
ATOM 894 C CA . ASN A 1 113 ? 3.155 -3.440 22.068 1.00 83.56 113 ASN A CA 1
ATOM 895 C C . ASN A 1 113 ? 4.655 -3.328 22.388 1.00 83.56 113 ASN A C 1
ATOM 897 O O . ASN A 1 113 ? 5.307 -2.326 22.088 1.00 83.56 113 ASN A O 1
ATOM 901 N N . TRP A 1 114 ? 5.206 -4.366 23.018 1.00 85.88 114 TRP A N 1
ATOM 902 C CA . TRP A 1 114 ? 6.612 -4.393 23.422 1.00 85.88 114 TRP A CA 1
ATOM 903 C C . TRP A 1 114 ? 7.582 -4.376 22.229 1.00 85.88 114 TRP A C 1
ATOM 905 O O . TRP A 1 114 ? 8.651 -3.782 22.336 1.00 85.88 114 TRP A O 1
ATOM 915 N N . GLN A 1 115 ? 7.203 -4.967 21.090 1.00 85.94 115 GLN A N 1
ATOM 916 C CA . GLN A 1 115 ? 8.032 -5.001 19.881 1.00 85.94 115 GLN A CA 1
ATOM 917 C C . GLN A 1 115 ? 8.194 -3.596 19.302 1.00 85.94 115 GLN A C 1
ATOM 919 O O . GLN A 1 115 ? 9.304 -3.176 19.002 1.00 85.94 115 GLN A O 1
ATOM 924 N N . GLU A 1 116 ? 7.100 -2.837 19.214 1.00 88.38 116 GLU A N 1
ATOM 925 C CA . GLU A 1 116 ? 7.135 -1.438 18.786 1.00 88.38 116 GLU A CA 1
ATOM 926 C C . GLU A 1 116 ? 7.875 -0.553 19.781 1.00 88.38 116 GLU A C 1
ATOM 928 O O . GLU A 1 116 ? 8.579 0.357 19.366 1.00 88.38 116 GLU A O 1
ATOM 933 N N . ARG A 1 117 ? 7.760 -0.820 21.086 1.00 88.62 117 ARG A N 1
ATOM 934 C CA . ARG A 1 117 ? 8.513 -0.072 22.099 1.00 88.62 117 ARG A CA 1
ATOM 935 C C . ARG A 1 117 ? 10.024 -0.280 21.967 1.00 88.62 117 ARG A C 1
ATOM 937 O O . ARG A 1 117 ? 10.777 0.646 22.251 1.00 88.62 117 ARG A O 1
ATOM 944 N N . LEU A 1 118 ? 10.446 -1.477 21.562 1.00 88.88 118 LEU A N 1
ATOM 945 C CA . LEU A 1 118 ? 11.847 -1.789 21.291 1.00 88.88 118 LEU A CA 1
ATOM 946 C C . LEU A 1 118 ? 12.309 -1.175 19.963 1.00 88.88 118 LEU A C 1
ATOM 948 O O . LEU A 1 118 ? 13.351 -0.531 19.925 1.00 88.88 118 LEU A O 1
ATOM 952 N N . LEU A 1 119 ? 11.525 -1.348 18.894 1.00 87.00 119 LEU A N 1
ATOM 953 C CA . LEU A 1 119 ? 11.859 -0.857 17.554 1.00 87.00 119 LEU A CA 1
ATOM 954 C C . LEU A 1 119 ? 11.885 0.677 17.486 1.00 87.00 119 LEU A C 1
ATOM 956 O O . LEU A 1 119 ? 12.753 1.256 16.846 1.00 87.00 119 LEU A O 1
ATOM 960 N N . TRP A 1 120 ? 10.944 1.326 18.170 1.00 87.06 120 TRP A N 1
ATOM 961 C CA . TRP A 1 120 ? 10.757 2.775 18.185 1.00 87.06 120 TRP A CA 1
ATOM 962 C C . TRP A 1 120 ? 11.114 3.358 19.552 1.00 87.06 120 TRP A C 1
ATOM 964 O O . TRP A 1 120 ? 10.343 4.119 20.144 1.00 87.06 120 TRP A O 1
ATOM 974 N N . PHE A 1 121 ? 12.265 2.956 20.093 1.00 89.81 121 PHE A N 1
ATOM 975 C CA . PHE A 1 121 ? 12.698 3.384 21.418 1.00 89.81 121 PHE A CA 1
ATOM 976 C C . PHE A 1 121 ? 12.696 4.916 21.541 1.00 89.81 121 PHE A C 1
ATOM 978 O O . PHE A 1 121 ? 13.302 5.626 20.745 1.00 89.81 121 PHE A O 1
ATOM 985 N N . GLY A 1 122 ? 11.979 5.427 22.546 1.00 91.00 122 GLY A N 1
ATOM 986 C CA . GLY A 1 122 ? 11.838 6.865 22.798 1.00 91.00 122 GLY A CA 1
ATOM 987 C C . GLY A 1 122 ? 10.796 7.590 21.935 1.00 91.00 122 GLY A C 1
ATOM 988 O O . GLY A 1 122 ? 10.466 8.734 22.242 1.00 91.00 122 GLY A O 1
ATOM 989 N N . VAL A 1 123 ? 10.217 6.944 20.920 1.00 92.94 123 VAL A N 1
ATOM 990 C CA . VAL A 1 123 ? 9.221 7.559 20.030 1.00 92.94 123 VAL A CA 1
ATOM 991 C C . VAL A 1 123 ? 7.803 7.309 20.546 1.00 92.94 123 VAL A C 1
ATOM 993 O O . VAL A 1 123 ? 7.444 6.206 20.962 1.00 92.94 123 VAL A O 1
ATOM 996 N N . LYS A 1 124 ? 6.969 8.350 20.499 1.00 92.94 124 LYS A N 1
ATOM 997 C CA . LYS A 1 124 ? 5.532 8.291 20.795 1.00 92.94 124 LYS A CA 1
ATOM 998 C C . LYS A 1 124 ? 4.766 8.970 19.672 1.00 92.94 124 LYS A C 1
ATOM 1000 O O . LYS A 1 124 ? 5.223 9.981 19.146 1.00 92.94 124 LYS A O 1
ATOM 1005 N N . ALA A 1 125 ? 3.589 8.449 19.349 1.00 93.88 125 ALA A N 1
ATOM 1006 C CA . ALA A 1 125 ? 2.702 9.054 18.363 1.00 93.88 125 ALA A CA 1
ATOM 1007 C C . ALA A 1 125 ? 1.266 9.077 18.884 1.00 93.88 125 ALA A C 1
ATOM 1009 O O . ALA A 1 125 ? 0.800 8.115 19.502 1.00 93.88 125 ALA A O 1
ATOM 1010 N N . ALA A 1 126 ? 0.566 10.177 18.613 1.00 95.06 126 ALA A N 1
ATOM 1011 C CA . ALA A 1 126 ? -0.831 10.349 18.969 1.00 95.06 126 ALA A CA 1
ATOM 1012 C C . ALA A 1 126 ? -1.611 11.005 17.826 1.00 95.06 126 ALA A C 1
ATOM 1014 O O . ALA A 1 126 ? -1.098 11.900 17.156 1.00 95.06 126 ALA A O 1
ATOM 1015 N N . VAL A 1 127 ? -2.854 10.572 17.627 1.00 94.88 127 VAL A N 1
ATOM 1016 C CA . VAL A 1 127 ? -3.795 11.162 16.670 1.00 94.88 127 VAL A CA 1
ATOM 1017 C C . VAL A 1 127 ? -4.763 12.049 17.436 1.00 94.88 127 VAL A C 1
ATOM 1019 O O . VAL A 1 127 ? -5.459 11.583 18.338 1.00 94.88 127 VAL A O 1
ATOM 1022 N N . TRP A 1 128 ? -4.802 13.324 17.067 1.00 95.88 128 TRP A N 1
ATOM 1023 C CA . TRP A 1 128 ? -5.749 14.295 17.600 1.00 95.88 128 TRP A CA 1
ATOM 1024 C C . TRP A 1 128 ? -6.971 14.326 16.697 1.00 95.88 128 TRP A C 1
ATOM 1026 O O . TRP A 1 128 ? -6.853 14.590 15.500 1.00 95.88 128 TRP A O 1
ATOM 1036 N N . LEU A 1 129 ? -8.142 14.038 17.256 1.00 94.69 129 LEU A N 1
ATOM 1037 C CA . LEU A 1 129 ? -9.381 14.088 16.496 1.00 94.69 129 LEU A CA 1
ATOM 1038 C C . LEU A 1 129 ? -9.844 15.540 16.376 1.00 94.69 129 LEU A C 1
ATOM 1040 O O . LEU A 1 129 ? -9.710 16.337 17.311 1.00 94.69 129 LEU A O 1
ATOM 1044 N N . GLN A 1 130 ? -10.397 15.884 15.213 1.00 91.94 130 GLN A N 1
ATOM 1045 C CA . GLN A 1 130 ? -11.056 17.174 15.036 1.00 91.94 130 GLN A CA 1
ATOM 1046 C C . GLN A 1 130 ? -12.203 17.313 16.057 1.00 91.94 130 GLN A C 1
ATOM 1048 O O . GLN A 1 130 ? -12.858 16.312 16.369 1.00 91.94 130 GLN A O 1
ATOM 1053 N N . PRO A 1 131 ? -12.452 18.518 16.603 1.00 91.12 131 PRO A N 1
ATOM 1054 C CA . PRO A 1 131 ? -13.554 18.733 17.537 1.00 91.12 131 PRO A CA 1
ATOM 1055 C C . PRO A 1 131 ? -14.879 18.232 16.956 1.00 91.12 131 PRO A C 1
ATOM 1057 O O . PRO A 1 131 ? -15.172 18.480 15.792 1.00 91.12 131 PRO A O 1
ATOM 1060 N N . ASN A 1 132 ? -15.678 17.535 17.766 1.00 87.25 132 ASN A N 1
ATOM 1061 C CA . ASN A 1 132 ? -16.980 16.968 17.383 1.00 87.25 132 ASN A CA 1
ATOM 1062 C C . ASN A 1 132 ? -16.953 15.888 16.280 1.00 87.25 132 ASN A C 1
ATOM 1064 O O . ASN A 1 132 ? -18.016 15.462 15.832 1.00 87.25 132 ASN A O 1
ATOM 1068 N N . HIS A 1 133 ? -15.779 15.392 15.872 1.00 90.56 133 HIS A N 1
ATOM 1069 C CA . HIS A 1 133 ? -15.674 14.270 14.938 1.00 90.56 133 HIS A CA 1
ATOM 1070 C C . HIS A 1 133 ? -15.363 12.954 15.672 1.00 90.56 133 HIS A C 1
ATOM 1072 O O . HIS A 1 133 ? -14.389 12.889 16.428 1.00 90.56 133 HIS A O 1
ATOM 1078 N N . PRO A 1 134 ? -16.150 11.882 15.455 1.00 90.56 134 PRO A N 1
ATOM 1079 C CA . PRO A 1 134 ? -15.884 10.586 16.068 1.00 90.56 134 PRO A CA 1
ATOM 1080 C C . PRO A 1 134 ? -14.702 9.867 15.388 1.00 90.56 134 PRO A C 1
ATOM 1082 O O . PRO A 1 134 ? -14.372 10.162 14.236 1.00 90.56 134 PRO A O 1
ATOM 1085 N N . PRO A 1 135 ? -14.085 8.867 16.045 1.00 91.69 135 PRO A N 1
ATOM 1086 C CA . PRO A 1 135 ? -13.105 7.998 15.402 1.00 91.69 135 PRO A CA 1
ATOM 1087 C C . PRO A 1 135 ? -13.711 7.258 14.199 1.00 91.69 135 PRO A C 1
ATOM 1089 O O . PRO A 1 135 ? -14.742 6.598 14.317 1.00 91.69 135 PRO A O 1
ATOM 1092 N N . THR A 1 136 ? -13.043 7.309 13.046 1.00 92.56 136 THR A N 1
ATOM 1093 C CA . THR A 1 136 ? -13.541 6.726 11.783 1.00 92.56 136 THR A CA 1
ATOM 1094 C C . THR A 1 136 ? -12.800 5.463 11.346 1.00 92.56 136 THR A C 1
ATOM 1096 O O . THR A 1 136 ? -13.010 4.978 10.237 1.00 92.56 136 THR A O 1
ATOM 1099 N N . GLN A 1 137 ? -11.956 4.881 12.203 1.00 92.19 137 GLN A N 1
ATOM 1100 C CA . GLN A 1 137 ? -11.200 3.669 11.870 1.00 92.19 137 GLN A CA 1
ATOM 1101 C C . GLN A 1 137 ? -12.109 2.547 11.343 1.00 92.19 137 GLN A C 1
ATOM 1103 O O . GLN A 1 137 ? -13.184 2.293 11.893 1.00 92.19 137 GLN A O 1
ATOM 1108 N N . GLY A 1 138 ? -11.708 1.909 10.244 1.00 93.62 138 GLY A N 1
ATOM 1109 C CA . GLY A 1 138 ? -12.489 0.853 9.595 1.00 93.62 138 GLY A CA 1
ATOM 1110 C C . GLY A 1 138 ? -13.790 1.319 8.927 1.00 93.62 138 GLY A C 1
ATOM 1111 O O . GLY A 1 138 ? -14.612 0.473 8.578 1.00 93.62 138 GLY A O 1
ATOM 1112 N N . SER A 1 139 ? -14.013 2.628 8.739 1.00 94.94 139 SER A N 1
ATOM 1113 C CA . SER A 1 139 ? -15.243 3.161 8.128 1.00 94.94 139 SER A CA 1
ATOM 1114 C C . SER A 1 139 ? -15.562 2.521 6.779 1.00 94.94 139 SER A C 1
ATOM 1116 O O . SER A 1 139 ? -16.709 2.152 6.569 1.00 94.94 139 SER A O 1
ATOM 1118 N N . ALA A 1 140 ? -14.563 2.286 5.925 1.00 95.31 140 ALA A N 1
ATOM 1119 C CA . ALA A 1 140 ? -14.739 1.672 4.607 1.00 95.31 140 ALA A CA 1
ATOM 1120 C C . ALA A 1 140 ? -15.227 0.207 4.639 1.00 95.31 140 ALA A C 1
ATOM 1122 O O . ALA A 1 140 ? -15.577 -0.338 3.597 1.00 95.31 140 ALA A O 1
ATOM 1123 N N . TYR A 1 141 ? -15.245 -0.448 5.806 1.00 95.69 141 TYR A N 1
ATOM 1124 C CA . TYR A 1 141 ? -15.823 -1.788 5.981 1.00 95.69 141 TYR A CA 1
ATOM 1125 C C . TYR A 1 141 ? -17.257 -1.742 6.517 1.00 95.69 141 TYR A C 1
ATOM 1127 O O . TYR A 1 141 ? -18.036 -2.645 6.238 1.00 95.69 141 TYR A O 1
ATOM 1135 N N . ARG A 1 142 ? -17.610 -0.703 7.286 1.00 93.94 142 ARG A N 1
ATOM 1136 C CA . ARG A 1 142 ? -18.976 -0.497 7.802 1.00 93.94 142 ARG A CA 1
ATOM 1137 C C . ARG A 1 142 ? -19.862 0.232 6.795 1.00 93.94 142 ARG A C 1
ATOM 1139 O O . ARG A 1 142 ? -21.022 -0.113 6.633 1.00 93.94 142 ARG A O 1
ATOM 1146 N N . ASN A 1 143 ? -19.276 1.212 6.116 1.00 94.50 143 ASN A N 1
ATOM 1147 C CA . ASN A 1 143 ? -19.878 2.051 5.091 1.00 94.50 143 ASN A CA 1
ATOM 1148 C C . ASN A 1 143 ? -18.990 1.951 3.838 1.00 94.50 143 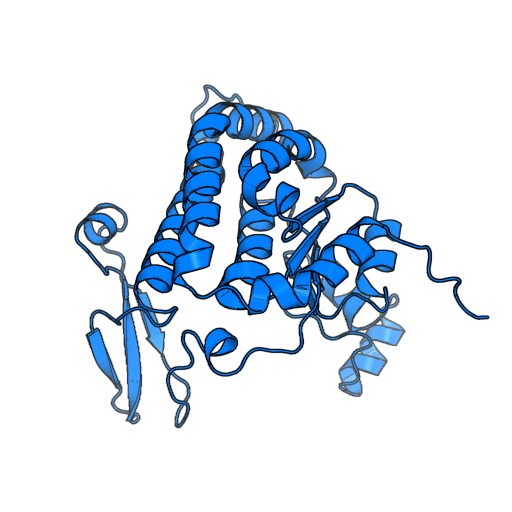ASN A C 1
ATOM 1150 O O . ASN A 1 143 ? -18.164 2.841 3.603 1.00 94.50 143 ASN A O 1
ATOM 1154 N N . PRO A 1 144 ? -19.051 0.830 3.097 1.00 94.56 144 PRO A N 1
ATOM 1155 C CA . PRO A 1 144 ? -18.184 0.630 1.946 1.00 94.56 144 PRO A CA 1
ATOM 1156 C C . PRO A 1 144 ? -18.459 1.674 0.857 1.00 94.56 144 PRO A C 1
ATOM 1158 O O . PRO A 1 144 ? -19.620 2.005 0.607 1.00 94.56 144 PRO A O 1
ATOM 1161 N N . PRO A 1 145 ? -17.412 2.208 0.201 1.00 94.44 145 PRO A N 1
ATOM 1162 C CA . PRO A 1 145 ? -17.602 3.040 -0.981 1.00 94.44 145 PRO A CA 1
ATOM 1163 C C . PRO A 1 145 ? -18.157 2.192 -2.138 1.00 94.44 145 PRO A C 1
ATOM 1165 O O . PRO A 1 145 ? -18.050 0.963 -2.084 1.00 94.44 145 PRO A O 1
ATOM 1168 N N . PRO A 1 146 ? -18.670 2.810 -3.218 1.00 95.25 146 PRO A N 1
ATOM 1169 C CA . PRO A 1 146 ? -18.986 2.079 -4.440 1.00 95.25 146 PRO A CA 1
ATOM 1170 C C . PRO A 1 146 ? -17.798 1.200 -4.879 1.00 95.25 146 PRO A C 1
ATOM 1172 O O . PRO A 1 146 ? -16.652 1.666 -4.806 1.00 95.25 146 PRO A O 1
ATOM 1175 N N . PRO A 1 147 ? -18.032 -0.055 -5.309 1.00 95.56 147 PRO A N 1
ATOM 1176 C CA . PRO A 1 147 ? -16.984 -0.891 -5.875 1.00 95.56 147 PRO A CA 1
ATOM 1177 C C . PRO A 1 147 ? -16.282 -0.166 -7.019 1.00 95.56 147 PRO A C 1
ATOM 1179 O O . PRO A 1 147 ? -16.931 0.369 -7.917 1.00 95.56 147 PRO A O 1
ATOM 1182 N N . GLY A 1 148 ? -14.954 -0.150 -6.989 1.00 95.06 148 GLY A N 1
ATOM 1183 C CA . GLY A 1 148 ? -14.193 0.522 -8.024 1.00 95.06 148 GLY A CA 1
ATOM 1184 C C . GLY A 1 148 ? -12.698 0.264 -7.985 1.00 95.06 148 GLY A C 1
ATOM 1185 O O . GLY A 1 148 ? -12.178 -0.364 -7.057 1.00 95.06 148 GLY A O 1
ATOM 1186 N N . VAL A 1 149 ? -12.030 0.772 -9.016 1.00 98.25 149 VAL A N 1
ATOM 1187 C CA . VAL A 1 149 ? -10.589 0.719 -9.223 1.00 98.25 149 VAL A CA 1
ATOM 1188 C C . VAL A 1 149 ? -9.964 2.046 -8.812 1.00 98.25 149 VAL A C 1
ATOM 1190 O O . VAL A 1 149 ? -10.382 3.122 -9.249 1.00 98.25 149 VAL A O 1
ATOM 1193 N N . ALA A 1 150 ? -8.940 1.961 -7.969 1.00 98.19 150 ALA A N 1
ATOM 1194 C CA . ALA A 1 150 ? -8.040 3.064 -7.692 1.00 98.19 150 ALA A CA 1
ATOM 1195 C C . ALA A 1 150 ? -6.805 2.966 -8.596 1.00 98.19 150 ALA A C 1
ATOM 1197 O O . ALA A 1 150 ? -6.083 1.971 -8.552 1.00 98.19 150 ALA A O 1
ATOM 1198 N N . VAL A 1 151 ? -6.528 4.005 -9.379 1.00 98.12 151 VAL A N 1
ATOM 1199 C CA . VAL A 1 151 ? -5.261 4.143 -10.105 1.00 98.12 151 VAL A CA 1
ATOM 1200 C C . VAL A 1 151 ? -4.244 4.790 -9.176 1.00 98.12 151 VAL A C 1
ATOM 1202 O O . VAL A 1 151 ? -4.457 5.890 -8.671 1.00 98.12 151 VAL A O 1
ATOM 1205 N N . VAL A 1 152 ? -3.137 4.095 -8.946 1.00 97.44 152 VAL A N 1
ATOM 1206 C CA . VAL A 1 152 ? -2.015 4.549 -8.128 1.00 97.44 152 VAL A CA 1
ATOM 1207 C C . VAL A 1 152 ? -0.870 4.925 -9.056 1.00 97.44 152 VAL A C 1
ATOM 1209 O O . VAL A 1 152 ? -0.310 4.068 -9.741 1.00 97.44 152 VAL A O 1
ATOM 1212 N N . LEU A 1 153 ? -0.502 6.205 -9.069 1.00 95.38 153 LEU A N 1
ATOM 1213 C CA . LEU A 1 153 ? 0.710 6.672 -9.735 1.00 95.38 153 LEU A CA 1
ATOM 1214 C C . LEU A 1 153 ? 1.872 6.555 -8.747 1.00 95.38 153 LEU A C 1
ATOM 1216 O O . LEU A 1 153 ? 2.009 7.380 -7.843 1.00 95.38 153 LEU A O 1
ATOM 1220 N N . GLY A 1 154 ? 2.671 5.496 -8.892 1.00 91.56 154 GLY A N 1
ATOM 1221 C CA . GLY A 1 154 ? 3.713 5.149 -7.932 1.00 91.56 154 GLY A CA 1
ATOM 1222 C C . GLY A 1 154 ? 4.819 6.203 -7.826 1.00 91.56 154 GLY A C 1
ATOM 1223 O O . GLY A 1 154 ? 5.316 6.712 -8.835 1.00 91.56 154 GLY A O 1
ATOM 1224 N N . ALA A 1 155 ? 5.246 6.486 -6.595 1.00 88.56 155 ALA A N 1
ATOM 1225 C CA . ALA A 1 155 ? 6.411 7.324 -6.326 1.00 88.56 155 ALA A CA 1
ATOM 1226 C C . ALA A 1 155 ? 7.715 6.657 -6.800 1.00 88.56 155 ALA A C 1
ATOM 1228 O O . ALA A 1 155 ? 7.824 5.433 -6.815 1.00 88.56 155 ALA A O 1
ATOM 1229 N N . GLY A 1 156 ? 8.715 7.468 -7.163 1.00 87.75 156 GLY A N 1
ATOM 1230 C CA . GLY A 1 156 ? 10.014 6.992 -7.662 1.00 87.75 156 GLY A CA 1
ATOM 1231 C C . GLY A 1 156 ? 11.178 7.057 -6.665 1.00 87.75 156 GLY A C 1
ATOM 1232 O O . GLY A 1 156 ? 12.270 6.612 -6.992 1.00 87.75 156 GLY A O 1
ATOM 1233 N N . ASN A 1 157 ? 10.987 7.638 -5.476 1.00 88.25 157 ASN A N 1
ATOM 1234 C 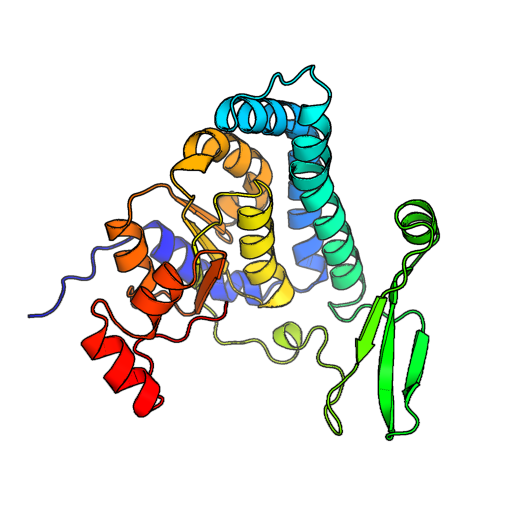CA . ASN A 1 157 ? 12.070 7.958 -4.532 1.00 88.25 157 ASN A CA 1
ATOM 1235 C C . ASN A 1 157 ? 12.308 6.878 -3.460 1.00 88.25 157 ASN A C 1
ATOM 1237 O O . ASN A 1 157 ? 13.455 6.542 -3.163 1.00 88.25 157 ASN A O 1
ATOM 1241 N N . ILE A 1 158 ? 11.234 6.333 -2.880 1.00 90.75 158 ILE A N 1
ATOM 1242 C CA . ILE A 1 158 ? 11.287 5.231 -1.911 1.00 90.75 158 ILE A CA 1
ATOM 1243 C C . ILE A 1 158 ? 10.575 4.036 -2.527 1.00 90.75 158 ILE A C 1
ATOM 1245 O O . ILE A 1 158 ? 9.389 4.100 -2.854 1.00 90.75 158 ILE A O 1
ATOM 1249 N N . THR A 1 159 ? 11.301 2.932 -2.666 1.00 94.12 159 THR A N 1
ATOM 1250 C CA . THR A 1 159 ? 10.867 1.791 -3.477 1.00 94.12 159 THR A CA 1
ATOM 1251 C C . THR A 1 159 ? 9.604 1.113 -2.944 1.00 94.12 159 THR A C 1
ATOM 1253 O O . THR A 1 159 ? 8.793 0.630 -3.729 1.00 94.12 159 THR A O 1
ATOM 1256 N N . SER A 1 160 ? 9.374 1.126 -1.625 1.00 95.88 160 SER A N 1
ATOM 1257 C CA . SER A 1 160 ? 8.180 0.518 -1.019 1.00 95.88 160 SER A CA 1
ATOM 1258 C C . SER A 1 160 ? 6.913 1.359 -1.124 1.00 95.88 160 SER A C 1
ATOM 1260 O O . SER A 1 160 ? 5.830 0.789 -0.986 1.00 95.88 160 SER A O 1
ATOM 1262 N N . LEU A 1 161 ? 7.012 2.674 -1.372 1.00 94.44 161 LEU A N 1
ATOM 1263 C CA . LEU A 1 161 ? 5.853 3.573 -1.331 1.00 94.44 161 LEU A CA 1
ATOM 1264 C C . LEU A 1 161 ? 4.778 3.153 -2.328 1.00 94.44 161 LEU A C 1
ATOM 1266 O O . LEU A 1 161 ? 3.621 3.022 -1.954 1.00 94.44 161 LEU A O 1
ATOM 1270 N N . CYS A 1 162 ? 5.165 2.822 -3.559 1.00 94.06 162 CYS A N 1
ATOM 1271 C CA . CYS A 1 162 ? 4.210 2.427 -4.590 1.00 94.06 162 CYS A CA 1
ATOM 1272 C C . CYS A 1 162 ? 3.354 1.205 -4.187 1.00 94.06 162 CYS A C 1
ATOM 1274 O O . CYS A 1 162 ? 2.132 1.216 -4.351 1.00 94.06 162 CYS A O 1
ATOM 1276 N N . LEU A 1 163 ? 3.962 0.184 -3.569 1.00 97.62 163 LEU A N 1
ATOM 1277 C CA . LEU A 1 163 ? 3.239 -0.968 -3.022 1.00 97.62 163 LEU A CA 1
ATOM 1278 C C . LEU A 1 163 ? 2.444 -0.595 -1.771 1.00 97.62 163 LEU A C 1
ATOM 1280 O O . LEU A 1 163 ? 1.317 -1.049 -1.584 1.00 97.62 163 LEU A O 1
ATOM 1284 N N . ALA A 1 164 ? 3.018 0.240 -0.910 1.00 97.50 164 ALA A N 1
ATOM 1285 C CA . ALA A 1 164 ? 2.383 0.720 0.305 1.00 97.50 164 ALA A CA 1
ATOM 1286 C C . ALA A 1 164 ? 1.084 1.494 0.002 1.00 97.50 164 ALA A C 1
ATOM 1288 O O . ALA A 1 164 ? 0.128 1.388 0.775 1.00 97.50 164 ALA A O 1
ATOM 1289 N N . ASP A 1 165 ? 1.053 2.240 -1.096 1.00 97.12 165 ASP A N 1
ATOM 1290 C CA . ASP A 1 165 ? -0.077 3.038 -1.567 1.00 97.12 165 ASP A CA 1
ATOM 1291 C C . ASP A 1 165 ? -1.146 2.162 -2.225 1.00 97.12 165 ASP A C 1
ATOM 1293 O O . ASP A 1 165 ? -2.327 2.261 -1.892 1.00 97.12 165 ASP A O 1
ATOM 1297 N N . ALA A 1 166 ? -0.741 1.208 -3.068 1.00 98.12 166 ALA A N 1
ATOM 1298 C CA . ALA A 1 166 ? -1.651 0.211 -3.631 1.00 98.12 166 ALA A CA 1
ATOM 1299 C C . ALA A 1 166 ? -2.331 -0.638 -2.540 1.00 98.12 166 ALA A C 1
ATOM 1301 O O . ALA A 1 166 ? -3.549 -0.834 -2.549 1.00 98.12 166 ALA A O 1
ATOM 1302 N N . LEU A 1 167 ? -1.572 -1.076 -1.532 1.00 98.44 167 LEU A N 1
ATOM 1303 C CA . LEU A 1 167 ? -2.119 -1.793 -0.379 1.00 98.44 167 LEU A CA 1
ATOM 1304 C C . LEU A 1 167 ? -3.027 -0.912 0.485 1.00 98.44 167 LEU A C 1
ATOM 1306 O O . LEU A 1 167 ? -3.981 -1.425 1.071 1.00 98.44 167 LEU A O 1
ATOM 1310 N N . TYR A 1 168 ? -2.775 0.397 0.563 1.00 98.00 168 TYR A N 1
ATOM 1311 C CA . TYR A 1 168 ? -3.687 1.318 1.238 1.00 98.00 168 TYR A CA 1
ATOM 1312 C C . TYR A 1 168 ? -5.054 1.341 0.546 1.00 98.00 168 TYR A C 1
ATOM 1314 O O . TYR A 1 168 ? -6.079 1.248 1.227 1.00 98.00 168 TYR A O 1
ATOM 1322 N N . GLN A 1 169 ? -5.084 1.393 -0.791 1.00 98.38 169 GLN A N 1
ATOM 1323 C CA . GLN A 1 169 ? -6.341 1.362 -1.547 1.00 98.38 169 GLN A CA 1
ATOM 1324 C C . GLN A 1 169 ? -7.134 0.074 -1.277 1.00 98.38 169 GLN A C 1
ATOM 1326 O O . GLN A 1 169 ? -8.336 0.122 -1.008 1.00 98.38 169 GLN A O 1
ATOM 1331 N N . LEU A 1 170 ? -6.440 -1.062 -1.221 1.00 98.31 170 LEU A N 1
ATOM 1332 C CA . LEU A 1 170 ? -7.029 -2.361 -0.900 1.00 98.31 170 LEU A CA 1
ATOM 1333 C C . LEU A 1 170 ? -7.563 -2.441 0.531 1.00 98.31 170 LEU A C 1
ATOM 1335 O O . LEU A 1 170 ? -8.723 -2.798 0.758 1.00 98.31 170 LEU A O 1
ATOM 1339 N N . VAL A 1 171 ? -6.714 -2.141 1.512 1.00 97.88 171 VAL A N 1
ATOM 1340 C CA . VAL A 1 171 ? -6.977 -2.461 2.919 1.00 97.88 171 VAL A CA 1
ATOM 1341 C C . VAL A 1 171 ? -7.725 -1.349 3.635 1.00 97.88 171 VAL A C 1
ATOM 1343 O O . VAL A 1 171 ? -8.587 -1.648 4.454 1.00 97.88 171 VAL A O 1
ATOM 1346 N N . VAL A 1 172 ? -7.406 -0.086 3.366 1.00 96.88 172 VAL A N 1
ATOM 1347 C CA . VAL A 1 172 ? -7.980 1.057 4.090 1.00 96.88 172 VAL A CA 1
ATOM 1348 C C . VAL A 1 172 ? -9.134 1.667 3.309 1.00 96.88 172 VAL A C 1
ATOM 1350 O O . VAL A 1 172 ? -10.186 1.915 3.892 1.00 96.88 172 VAL A O 1
ATOM 1353 N N . ALA A 1 173 ? -8.963 1.866 1.999 1.00 96.94 173 ALA A N 1
ATOM 1354 C CA . ALA A 1 173 ? -9.990 2.481 1.159 1.00 96.94 173 ALA A CA 1
ATOM 1355 C C . ALA A 1 173 ? -11.030 1.483 0.617 1.00 96.94 173 ALA A C 1
ATOM 1357 O O . ALA A 1 173 ? -12.059 1.907 0.098 1.00 96.94 173 ALA A O 1
ATOM 1358 N N . ASN A 1 174 ? -10.790 0.175 0.769 1.00 97.31 174 ASN A N 1
ATOM 1359 C CA . ASN A 1 174 ? -11.681 -0.906 0.346 1.00 97.31 174 ASN A CA 1
ATOM 1360 C C . ASN A 1 174 ? -11.999 -0.912 -1.169 1.00 97.31 174 ASN A C 1
ATOM 1362 O O . ASN A 1 174 ? -13.158 -1.005 -1.580 1.00 97.31 174 ASN A O 1
ATOM 1366 N N . ARG A 1 175 ? -10.956 -0.803 -2.001 1.00 97.19 175 ARG A N 1
ATOM 1367 C CA . ARG A 1 175 ? -11.030 -0.757 -3.476 1.00 97.19 175 ARG A CA 1
ATOM 1368 C C . ARG A 1 175 ? -9.951 -1.643 -4.086 1.00 97.19 175 ARG A C 1
ATOM 1370 O O . ARG A 1 175 ? -8.910 -1.826 -3.465 1.00 97.19 175 ARG A O 1
ATOM 1377 N N . VAL A 1 176 ? -10.160 -2.154 -5.294 1.00 98.69 176 VAL A N 1
ATOM 1378 C CA . VAL A 1 176 ? -9.063 -2.795 -6.044 1.00 98.69 17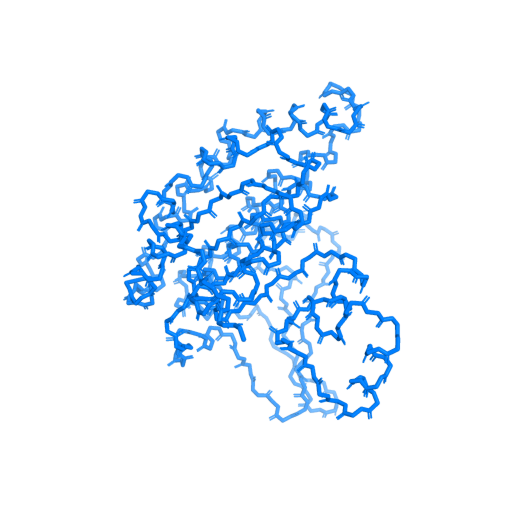6 VAL A CA 1
ATOM 1379 C C . VAL A 1 176 ? -8.134 -1.721 -6.610 1.00 98.69 176 VAL A C 1
ATOM 1381 O O . VAL A 1 176 ? -8.534 -0.560 -6.720 1.00 98.69 176 VAL A O 1
ATOM 1384 N N . ALA A 1 177 ? -6.893 -2.073 -6.935 1.00 98.62 177 ALA A N 1
ATOM 1385 C CA . ALA A 1 177 ? -5.888 -1.083 -7.319 1.00 98.62 177 ALA A CA 1
ATOM 1386 C C . ALA A 1 177 ? -5.156 -1.450 -8.612 1.00 98.62 177 ALA A C 1
ATOM 1388 O O . ALA A 1 177 ? -4.773 -2.596 -8.812 1.00 98.62 177 ALA A O 1
ATOM 1389 N N . LEU A 1 178 ? -4.903 -0.453 -9.455 1.00 98.69 178 LEU A N 1
ATOM 1390 C CA . LEU A 1 178 ? -3.952 -0.532 -10.556 1.00 98.69 178 LEU A CA 1
ATOM 1391 C C . LEU A 1 178 ? -2.756 0.343 -10.200 1.00 98.69 178 LEU A C 1
ATOM 1393 O O . LEU A 1 178 ? -2.885 1.562 -10.102 1.00 98.69 178 LEU A O 1
ATOM 1397 N N . LEU A 1 179 ? -1.596 -0.268 -9.995 1.00 98.31 179 LEU A N 1
ATOM 1398 C CA . LEU A 1 179 ? -0.349 0.440 -9.755 1.00 98.31 179 LEU A CA 1
ATOM 1399 C C . LEU A 1 179 ? 0.380 0.667 -11.076 1.00 98.31 179 LEU A C 1
ATOM 1401 O O . LEU A 1 179 ? 0.840 -0.277 -11.714 1.00 98.31 179 LEU A O 1
ATOM 1405 N N . LYS A 1 180 ? 0.545 1.934 -11.454 1.00 97.19 180 LYS A N 1
ATOM 1406 C CA . LYS A 1 180 ? 1.432 2.332 -12.542 1.00 97.19 180 LYS A CA 1
ATOM 1407 C C . LYS A 1 180 ? 2.804 2.667 -11.965 1.00 97.19 180 LYS A C 1
ATOM 1409 O O . LYS A 1 180 ? 2.942 3.598 -11.167 1.00 97.19 180 LYS A O 1
ATOM 1414 N N . MET A 1 181 ? 3.815 1.906 -12.373 1.00 95.81 181 MET A N 1
ATOM 1415 C CA . MET A 1 181 ? 5.188 2.070 -11.901 1.00 95.81 181 MET A CA 1
ATOM 1416 C C . MET A 1 181 ? 5.786 3.397 -12.369 1.00 95.81 181 MET A C 1
ATOM 1418 O O . MET A 1 181 ? 5.558 3.846 -13.496 1.00 95.81 181 MET A O 1
ATOM 1422 N N . ASN A 1 182 ? 6.580 4.026 -11.502 1.00 93.38 182 ASN A N 1
ATOM 1423 C CA . ASN A 1 182 ? 7.460 5.104 -11.931 1.00 93.38 182 ASN A CA 1
ATOM 1424 C C . ASN A 1 182 ? 8.538 4.521 -12.864 1.00 93.38 182 ASN A C 1
ATOM 1426 O O . ASN A 1 182 ? 9.138 3.518 -12.477 1.00 93.38 182 ASN A O 1
ATOM 1430 N N . PRO A 1 183 ? 8.847 5.143 -14.019 1.00 92.69 183 PRO A N 1
ATOM 1431 C CA . PRO A 1 183 ? 9.884 4.647 -14.928 1.00 92.69 183 PRO A CA 1
ATOM 1432 C C . PRO A 1 183 ? 11.257 4.424 -14.274 1.00 92.69 183 PRO A C 1
ATOM 1434 O O . PRO A 1 183 ? 11.986 3.521 -14.670 1.00 92.69 183 PRO A O 1
ATOM 1437 N N . LEU A 1 184 ? 11.602 5.202 -13.239 1.00 92.31 184 LEU A N 1
ATOM 1438 C CA . LEU A 1 184 ? 12.847 5.017 -12.480 1.00 92.31 184 LEU A CA 1
ATOM 1439 C C . LEU A 1 184 ? 12.888 3.683 -11.720 1.00 92.31 184 LEU A C 1
ATOM 1441 O O . LEU A 1 184 ? 13.964 3.155 -11.462 1.00 92.31 184 LEU A O 1
ATOM 1445 N N . LEU A 1 185 ? 11.724 3.146 -11.351 1.00 94.62 185 LEU A N 1
ATOM 1446 C CA . LEU A 1 185 ? 11.586 1.906 -10.590 1.00 94.62 185 LEU A CA 1
ATOM 1447 C C . LEU A 1 185 ? 11.153 0.716 -11.455 1.00 94.62 185 LEU A C 1
ATOM 1449 O O . LEU A 1 185 ? 10.916 -0.357 -10.910 1.00 94.62 185 LEU A O 1
ATOM 1453 N N . THR A 1 186 ? 11.082 0.867 -12.781 1.00 94.12 186 THR A N 1
ATOM 1454 C CA . THR A 1 186 ? 10.767 -0.220 -13.724 1.00 94.12 186 THR A CA 1
ATOM 1455 C C . THR A 1 186 ? 11.586 -1.502 -13.489 1.00 94.12 186 THR A C 1
ATOM 1457 O O . THR A 1 186 ? 10.994 -2.578 -13.502 1.00 94.12 186 THR A O 1
ATOM 1460 N N . PRO A 1 187 ? 12.900 -1.460 -13.169 1.00 96.69 187 PRO A N 1
ATOM 1461 C CA . PRO A 1 187 ? 13.650 -2.688 -12.882 1.00 96.69 187 PRO A CA 1
ATOM 1462 C C . PRO A 1 187 ? 13.113 -3.512 -11.696 1.00 96.69 187 PRO A C 1
ATOM 1464 O O . PRO A 1 187 ? 13.430 -4.692 -11.580 1.00 96.69 187 PRO A O 1
ATOM 1467 N N . LEU A 1 188 ? 12.298 -2.920 -10.812 1.00 98.00 188 LEU A N 1
ATOM 1468 C CA . LEU A 1 188 ? 11.673 -3.607 -9.677 1.00 98.00 188 LEU A CA 1
ATOM 1469 C C . LEU A 1 188 ? 10.327 -4.260 -10.016 1.00 98.00 188 LEU A C 1
ATOM 1471 O O . LEU A 1 188 ? 9.825 -5.026 -9.192 1.00 98.00 188 LEU A O 1
ATOM 1475 N N . THR A 1 189 ? 9.731 -3.993 -11.183 1.00 98.06 189 THR A N 1
ATOM 1476 C CA . THR A 1 189 ? 8.365 -4.436 -11.508 1.00 98.06 189 THR A CA 1
ATOM 1477 C C . THR A 1 189 ? 8.190 -5.941 -11.347 1.00 98.06 189 THR A C 1
ATOM 1479 O O . THR A 1 189 ? 7.245 -6.380 -10.692 1.00 98.06 189 THR A O 1
ATOM 1482 N N . ASP A 1 190 ? 9.103 -6.750 -11.883 1.00 98.50 190 ASP A N 1
ATOM 1483 C CA . ASP A 1 190 ? 8.980 -8.209 -11.808 1.00 98.50 190 ASP A CA 1
ATOM 1484 C C . ASP A 1 190 ? 9.162 -8.732 -10.382 1.00 98.50 190 ASP A C 1
ATOM 1486 O O . ASP A 1 190 ? 8.436 -9.631 -9.950 1.00 98.50 190 ASP A O 1
ATOM 1490 N N . CYS A 1 191 ? 10.066 -8.128 -9.607 1.00 98.62 191 CYS A N 1
ATOM 1491 C CA . CYS A 1 191 ? 10.178 -8.409 -8.179 1.00 98.62 191 CYS A CA 1
ATOM 1492 C C . CYS A 1 191 ? 8.856 -8.082 -7.463 1.00 98.62 191 CYS A C 1
ATOM 1494 O O . CYS A 1 191 ? 8.372 -8.868 -6.650 1.00 98.62 191 CYS A O 1
ATOM 1496 N N . PHE A 1 192 ? 8.223 -6.956 -7.789 1.00 98.75 192 PHE A N 1
ATOM 1497 C CA . PHE A 1 192 ? 6.959 -6.540 -7.180 1.00 98.75 192 PHE A CA 1
ATOM 1498 C C . PHE A 1 192 ? 5.786 -7.419 -7.597 1.00 98.75 192 PHE A C 1
ATOM 1500 O O . PHE A 1 192 ? 4.963 -7.760 -6.749 1.00 98.75 192 PHE A O 1
ATOM 1507 N N . ARG A 1 193 ? 5.746 -7.886 -8.847 1.00 98.81 193 ARG A N 1
ATOM 1508 C CA . ARG A 1 193 ? 4.779 -8.896 -9.293 1.00 98.81 193 ARG A CA 1
ATOM 1509 C C . ARG A 1 193 ? 4.927 -10.195 -8.506 1.00 98.81 193 ARG A C 1
ATOM 1511 O O . ARG A 1 193 ? 3.921 -10.712 -8.035 1.00 98.81 193 ARG A O 1
ATOM 1518 N N . LYS A 1 194 ? 6.154 -10.677 -8.264 1.00 98.81 194 LYS A N 1
ATOM 1519 C CA . LYS A 1 194 ? 6.396 -11.853 -7.400 1.00 98.81 194 LYS A CA 1
ATOM 1520 C C . LYS A 1 194 ? 5.922 -11.611 -5.967 1.00 98.81 194 LYS A C 1
ATOM 1522 O O . LYS A 1 194 ? 5.278 -12.475 -5.384 1.00 98.81 194 LYS A O 1
ATOM 1527 N N . VAL A 1 195 ? 6.212 -10.439 -5.397 1.00 98.88 195 VAL A N 1
ATOM 1528 C CA . VAL A 1 195 ? 5.790 -10.070 -4.032 1.00 98.88 195 VAL A CA 1
ATOM 1529 C C . VAL A 1 195 ? 4.266 -9.998 -3.909 1.00 98.88 195 VAL A C 1
ATOM 1531 O O . VAL A 1 195 ? 3.696 -10.460 -2.919 1.00 98.88 195 VAL A O 1
ATOM 1534 N N . CYS A 1 196 ? 3.602 -9.442 -4.917 1.00 98.81 196 CYS A N 1
ATOM 1535 C CA . CYS A 1 196 ? 2.168 -9.193 -4.926 1.00 98.81 196 CYS A CA 1
ATOM 1536 C C . CYS A 1 196 ? 1.338 -10.268 -5.639 1.00 98.81 196 CYS A C 1
ATOM 1538 O O . CYS A 1 196 ? 0.119 -10.113 -5.716 1.00 98.81 196 CYS A O 1
ATOM 1540 N N . ALA A 1 197 ? 1.957 -11.363 -6.090 1.00 98.88 197 ALA A N 1
ATOM 1541 C CA . ALA A 1 197 ? 1.308 -12.440 -6.837 1.00 98.88 197 ALA A CA 1
ATOM 1542 C C . ALA A 1 197 ? -0.036 -12.899 -6.232 1.00 98.88 197 ALA A C 1
ATOM 1544 O O . ALA A 1 197 ? -1.013 -12.934 -6.973 1.00 98.88 197 ALA A O 1
ATOM 1545 N N . PRO A 1 198 ? -0.185 -13.094 -4.900 1.00 98.81 198 PRO A N 1
ATOM 1546 C CA . PRO A 1 198 ? -1.466 -13.509 -4.319 1.00 98.81 198 PRO A CA 1
ATOM 1547 C C . PRO A 1 198 ? -2.625 -12.533 -4.572 1.00 98.81 198 PRO A C 1
ATOM 1549 O O . PRO A 1 198 ? -3.780 -12.946 -4.613 1.00 98.81 198 PRO A O 1
ATOM 1552 N N . LEU A 1 199 ? -2.337 -11.232 -4.686 1.00 98.88 199 LEU A N 1
ATOM 1553 C CA . LEU A 1 199 ? -3.336 -10.200 -4.975 1.00 98.88 199 LEU A CA 1
ATOM 1554 C C . LEU A 1 199 ? -3.572 -10.054 -6.480 1.00 98.88 199 LEU A C 1
ATOM 1556 O O . LEU A 1 199 ? -4.710 -9.822 -6.884 1.00 98.88 199 LEU A O 1
ATOM 1560 N N . ILE A 1 200 ? -2.516 -10.200 -7.285 1.00 98.81 200 ILE A N 1
ATOM 1561 C CA . ILE A 1 200 ? -2.578 -10.093 -8.747 1.00 98.81 200 ILE A CA 1
ATOM 1562 C C . ILE A 1 200 ? -3.340 -11.275 -9.343 1.00 98.81 200 ILE A C 1
ATOM 1564 O O . ILE A 1 200 ? -4.307 -11.084 -10.070 1.00 98.81 200 ILE A O 1
ATOM 1568 N N . GLU A 1 201 ? -2.989 -12.498 -8.954 1.00 98.50 201 GLU A N 1
ATOM 1569 C CA . GLU A 1 201 ? -3.654 -13.725 -9.408 1.00 98.50 201 GLU A CA 1
ATOM 1570 C C . GLU A 1 201 ? -5.135 -13.766 -9.001 1.00 98.50 201 GLU A C 1
ATOM 1572 O O . GLU A 1 201 ? -5.975 -14.310 -9.715 1.00 98.50 201 GLU A O 1
ATOM 1577 N N . ALA A 1 202 ? -5.480 -13.157 -7.862 1.00 98.44 202 ALA A N 1
ATOM 1578 C CA . ALA A 1 202 ? -6.865 -13.018 -7.423 1.00 98.44 202 ALA A CA 1
ATOM 1579 C C . ALA A 1 202 ? -7.628 -11.881 -8.132 1.00 98.44 202 ALA A C 1
ATOM 1581 O O . ALA A 1 202 ? -8.847 -11.787 -7.966 1.00 98.44 202 ALA A O 1
ATOM 1582 N N . GLY A 1 203 ? -6.926 -11.047 -8.907 1.00 98.44 203 GLY A N 1
ATOM 1583 C CA . GLY A 1 203 ? -7.458 -9.912 -9.658 1.00 98.44 203 GLY A CA 1
ATOM 1584 C C . GLY A 1 203 ? -7.801 -8.693 -8.800 1.00 98.44 203 GLY A C 1
ATOM 1585 O O . GLY A 1 203 ? -8.685 -7.925 -9.157 1.00 98.44 203 GLY A O 1
ATOM 1586 N N . PHE A 1 204 ? -7.147 -8.515 -7.648 1.00 98.81 204 PHE A N 1
ATOM 1587 C CA . PHE A 1 204 ? -7.364 -7.362 -6.761 1.00 98.81 204 PHE A CA 1
ATOM 1588 C C . PHE A 1 204 ? -6.323 -6.251 -6.945 1.00 98.81 204 PHE A C 1
ATOM 1590 O O . PHE A 1 204 ? -6.558 -5.108 -6.548 1.00 98.81 204 PHE A O 1
ATOM 1597 N N . LEU A 1 205 ? -5.181 -6.577 -7.543 1.00 98.88 205 LEU A N 1
ATOM 1598 C CA . LEU A 1 205 ? -4.106 -5.644 -7.859 1.00 98.88 205 LEU A CA 1
ATOM 1599 C C . LEU A 1 205 ? -3.598 -5.916 -9.275 1.00 98.88 205 LEU A C 1
ATOM 1601 O O . LEU A 1 205 ? -3.455 -7.071 -9.644 1.00 98.88 205 LEU A O 1
ATOM 1605 N N . GLU A 1 206 ? -3.262 -4.881 -10.032 1.00 98.50 206 GLU A N 1
ATOM 1606 C CA . GLU A 1 206 ? -2.447 -5.010 -11.248 1.00 98.50 206 GLU A CA 1
ATOM 1607 C C . GLU A 1 206 ? -1.249 -4.068 -11.172 1.00 98.50 206 GLU A C 1
ATOM 1609 O O . GLU A 1 206 ? -1.333 -2.999 -10.562 1.00 98.50 206 GLU A O 1
ATOM 1614 N N . ILE A 1 207 ? -0.133 -4.466 -11.788 1.00 98.44 207 ILE A N 1
ATOM 1615 C CA . ILE A 1 207 ? 1.078 -3.642 -11.884 1.00 98.44 207 ILE A CA 1
ATOM 1616 C C . ILE A 1 207 ? 1.437 -3.455 -13.355 1.00 98.44 207 ILE A C 1
ATOM 1618 O O . ILE A 1 207 ? 1.795 -4.415 -14.050 1.00 98.44 207 ILE A O 1
ATOM 1622 N N . VAL A 1 208 ? 1.386 -2.202 -13.800 1.00 97.56 208 VAL A N 1
ATOM 1623 C CA . VAL A 1 208 ? 1.678 -1.807 -15.179 1.00 97.56 208 VAL A CA 1
ATOM 1624 C C . VAL A 1 208 ? 2.884 -0.888 -15.257 1.00 97.56 208 VAL A C 1
ATOM 1626 O O . VAL A 1 208 ? 3.170 -0.096 -14.355 1.00 97.56 208 VAL A O 1
ATOM 1629 N N . GLU A 1 209 ? 3.557 -0.965 -16.392 1.00 95.81 209 GLU A N 1
ATOM 1630 C CA . GLU A 1 209 ? 4.601 -0.037 -16.798 1.00 95.81 209 GLU A CA 1
ATOM 1631 C C . GLU A 1 209 ? 4.072 0.838 -17.926 1.00 95.81 209 GLU A C 1
ATOM 1633 O O . GLU A 1 209 ? 3.199 0.430 -18.690 1.00 95.81 209 GLU A O 1
ATOM 1638 N N . GLY A 1 210 ? 4.603 2.049 -18.038 1.00 90.19 210 GLY A N 1
ATOM 1639 C CA . GLY A 1 210 ? 4.302 2.913 -19.167 1.00 90.19 210 GLY A CA 1
ATOM 1640 C C . GLY A 1 210 ? 4.706 4.353 -18.927 1.00 90.19 210 GLY A C 1
ATOM 1641 O O . GLY A 1 210 ? 5.149 4.746 -17.844 1.00 90.19 210 GLY A O 1
ATOM 1642 N N . ASP A 1 211 ? 4.519 5.166 -19.949 1.00 88.81 211 ASP A N 1
ATOM 1643 C CA . ASP A 1 211 ? 4.910 6.567 -19.977 1.00 88.81 211 ASP A CA 1
ATOM 1644 C C . ASP A 1 211 ? 3.831 7.495 -19.391 1.00 88.81 211 ASP A C 1
ATOM 1646 O O . ASP A 1 211 ? 2.841 7.064 -18.787 1.00 88.81 211 ASP A O 1
ATOM 1650 N N . ALA A 1 212 ? 4.043 8.804 -19.513 1.00 87.38 212 ALA A N 1
ATOM 1651 C CA . ALA A 1 212 ? 3.082 9.797 -19.053 1.00 87.38 212 ALA A CA 1
ATOM 1652 C C . ALA A 1 212 ? 1.717 9.668 -19.751 1.00 87.38 212 ALA A C 1
ATOM 1654 O O . ALA A 1 212 ? 0.707 9.852 -19.074 1.00 87.38 212 ALA A O 1
ATOM 1655 N N . ALA A 1 213 ? 1.688 9.303 -21.039 1.00 89.38 213 ALA A N 1
ATOM 1656 C CA . ALA A 1 213 ? 0.458 9.161 -21.812 1.00 89.38 213 ALA A CA 1
ATOM 1657 C C . ALA A 1 213 ? -0.410 8.017 -21.276 1.00 89.38 213 ALA A C 1
ATOM 1659 O O . ALA A 1 213 ? -1.606 8.208 -21.063 1.00 89.38 213 ALA A O 1
ATOM 1660 N N . LEU A 1 214 ? 0.187 6.865 -20.939 1.00 91.81 214 LEU A N 1
ATOM 1661 C CA . LEU A 1 214 ? -0.551 5.801 -20.250 1.00 91.81 214 LEU A CA 1
ATOM 1662 C C . LEU A 1 214 ? -1.073 6.276 -18.887 1.00 91.81 214 LEU A C 1
ATOM 1664 O O . LEU A 1 214 ? -2.207 5.987 -18.523 1.00 91.81 214 LEU A O 1
ATOM 1668 N N . GLY A 1 215 ? -0.257 7.012 -18.125 1.00 91.50 215 GLY A N 1
ATOM 1669 C CA . GLY A 1 215 ? -0.670 7.544 -16.823 1.00 91.50 215 GLY A CA 1
ATOM 1670 C C . GLY A 1 215 ? -1.898 8.454 -16.920 1.00 91.50 215 GLY A C 1
ATOM 1671 O O . GLY A 1 215 ? -2.819 8.332 -16.117 1.00 91.50 215 GLY A O 1
ATOM 1672 N N . GLU A 1 216 ? -1.928 9.330 -17.920 1.00 90.06 216 GLU A N 1
ATOM 1673 C CA . GLU A 1 216 ? -3.053 10.222 -18.199 1.00 90.06 216 GLU A CA 1
ATOM 1674 C C . GLU A 1 216 ? -4.292 9.453 -18.668 1.00 90.06 216 GLU A C 1
ATOM 1676 O O . GLU A 1 216 ? -5.380 9.650 -18.123 1.00 90.06 216 GLU A O 1
ATOM 1681 N N . ALA A 1 217 ? -4.117 8.506 -19.595 1.00 92.75 217 ALA A N 1
ATOM 1682 C CA . ALA A 1 217 ? -5.192 7.639 -20.064 1.00 92.75 217 ALA A CA 1
ATOM 1683 C C . ALA A 1 217 ? -5.837 6.853 -18.911 1.00 92.75 217 ALA A C 1
ATOM 1685 O O . ALA A 1 217 ? -7.060 6.796 -18.821 1.00 92.75 217 ALA A O 1
ATOM 1686 N N . LEU A 1 218 ? -5.033 6.313 -17.987 1.00 94.75 218 LEU A N 1
ATOM 1687 C CA . LEU A 1 218 ? -5.517 5.631 -16.784 1.00 94.75 218 LEU A CA 1
ATOM 1688 C C . LEU A 1 218 ? -6.300 6.576 -15.862 1.00 94.75 218 LEU A C 1
ATOM 1690 O O . LEU A 1 218 ? -7.355 6.197 -15.360 1.00 94.75 218 LEU A O 1
ATOM 1694 N N . CYS A 1 219 ? -5.810 7.797 -15.633 1.00 92.69 219 CYS A N 1
ATOM 1695 C CA . CYS A 1 219 ? -6.463 8.752 -14.730 1.00 92.69 219 CYS A CA 1
ATOM 1696 C C . CYS A 1 219 ? -7.821 9.235 -15.255 1.00 92.69 219 CYS A C 1
ATOM 1698 O O . CYS A 1 219 ? -8.720 9.489 -14.459 1.00 92.69 219 CYS A O 1
ATOM 1700 N N . HIS A 1 220 ? -7.972 9.353 -16.576 1.00 91.50 220 HIS A N 1
ATOM 1701 C CA . HIS A 1 220 ? -9.211 9.802 -17.216 1.00 91.50 220 HIS A CA 1
ATOM 1702 C C . HIS A 1 220 ? -10.117 8.657 -17.689 1.00 91.50 220 HIS A C 1
ATOM 1704 O O . HIS A 1 220 ? -11.184 8.913 -18.249 1.00 91.50 220 HIS A O 1
ATOM 1710 N N . HIS A 1 221 ? -9.721 7.400 -17.473 1.00 94.69 221 HIS A N 1
ATOM 1711 C CA . HIS A 1 221 ? -10.519 6.255 -17.890 1.00 94.69 221 HIS A CA 1
ATOM 1712 C C . HIS A 1 221 ? -11.843 6.182 -17.099 1.00 94.69 221 HIS A C 1
ATOM 1714 O O . HIS A 1 221 ? -11.815 6.310 -15.874 1.00 94.69 221 HIS A O 1
ATOM 1720 N N . PRO A 1 222 ? -13.000 5.892 -17.732 1.00 94.50 222 PRO A N 1
ATOM 1721 C CA . PRO A 1 222 ? -14.295 5.834 -17.035 1.00 94.50 222 PRO A CA 1
ATOM 1722 C C . PRO A 1 222 ? -14.373 4.810 -15.892 1.00 94.50 222 PRO A C 1
ATOM 1724 O O . PRO A 1 222 ? -15.174 4.960 -14.971 1.00 94.50 222 PRO A O 1
ATOM 1727 N N . LEU A 1 223 ? -13.545 3.762 -15.944 1.00 95.62 223 LEU A N 1
ATOM 1728 C CA . LEU A 1 223 ? -13.452 2.751 -14.882 1.00 95.62 223 LEU A CA 1
ATOM 1729 C C . LEU A 1 223 ? -12.518 3.139 -13.727 1.00 95.62 223 LEU A C 1
ATOM 1731 O O . LEU A 1 223 ? -12.400 2.367 -12.781 1.00 95.62 223 LEU A O 1
ATOM 1735 N N . THR A 1 224 ? -11.887 4.311 -13.765 1.00 96.00 224 THR A N 1
ATOM 1736 C CA . THR A 1 224 ? -11.076 4.823 -12.658 1.00 96.00 224 THR A CA 1
ATOM 1737 C C . THR A 1 224 ? -11.963 5.627 -11.715 1.00 96.00 224 THR A C 1
ATOM 1739 O O . THR A 1 224 ? -12.415 6.717 -12.048 1.00 96.00 224 THR A O 1
ATOM 1742 N N . GLN A 1 225 ? -12.213 5.095 -10.516 1.00 94.69 225 GLN A N 1
ATOM 1743 C CA . GLN A 1 225 ? -13.045 5.765 -9.504 1.00 94.69 225 GLN A CA 1
ATOM 1744 C C . GLN A 1 225 ? -12.234 6.629 -8.540 1.00 94.69 225 GLN A C 1
ATOM 1746 O O . GLN A 1 225 ? -12.791 7.473 -7.844 1.00 94.69 225 GLN A O 1
ATOM 1751 N N . HIS A 1 226 ? -10.929 6.389 -8.440 1.00 95.56 226 HIS A N 1
ATOM 1752 C CA . HIS A 1 226 ? -10.060 7.153 -7.560 1.00 95.56 226 HIS A CA 1
ATOM 1753 C C . HIS A 1 226 ? -8.655 7.223 -8.140 1.00 95.56 226 HIS A C 1
ATOM 1755 O O . HIS A 1 226 ? -8.105 6.207 -8.563 1.00 95.56 226 HIS A O 1
ATOM 1761 N N . VAL A 1 227 ? -8.044 8.401 -8.083 1.00 95.00 227 VAL A N 1
ATOM 1762 C CA . VAL A 1 227 ? -6.643 8.599 -8.450 1.00 95.00 227 VAL A CA 1
ATOM 1763 C C . VAL A 1 227 ? -5.849 8.894 -7.181 1.00 95.00 227 VAL A C 1
ATOM 1765 O O . VAL A 1 227 ? -6.152 9.826 -6.438 1.00 95.00 227 VAL A O 1
ATOM 1768 N N . HIS A 1 228 ? -4.850 8.059 -6.903 1.00 93.88 228 HIS A N 1
ATOM 1769 C CA . HIS A 1 228 ? -3.902 8.247 -5.811 1.00 93.88 228 HIS A CA 1
ATOM 1770 C C . HIS A 1 228 ? -2.539 8.612 -6.390 1.00 93.88 228 HIS A C 1
ATOM 1772 O O . HIS A 1 228 ? -2.008 7.894 -7.242 1.00 93.88 228 HIS A O 1
ATOM 1778 N N . ILE A 1 229 ? -1.986 9.733 -5.939 1.00 87.81 229 ILE A N 1
ATOM 1779 C CA . ILE A 1 229 ? -0.751 10.285 -6.487 1.00 87.81 229 ILE A CA 1
ATOM 1780 C C . ILE A 1 229 ? 0.214 10.514 -5.344 1.00 87.81 229 ILE A C 1
ATOM 1782 O O . ILE A 1 229 ? 0.028 11.434 -4.557 1.00 87.81 229 ILE A O 1
ATOM 1786 N N . THR A 1 230 ? 1.305 9.763 -5.350 1.00 77.00 230 THR A N 1
ATOM 1787 C CA . THR A 1 230 ? 2.435 10.017 -4.460 1.00 77.00 230 THR A CA 1
ATOM 1788 C C . THR A 1 230 ? 3.562 10.587 -5.310 1.00 77.00 230 THR A C 1
ATOM 1790 O O . THR A 1 230 ? 4.301 9.856 -5.970 1.00 77.00 230 THR A O 1
ATOM 1793 N N . GLY A 1 231 ? 3.663 11.916 -5.387 1.00 70.94 231 GLY A N 1
ATOM 1794 C CA . GLY A 1 231 ? 4.589 12.556 -6.321 1.00 70.94 231 GLY A CA 1
ATOM 1795 C C . GLY A 1 231 ? 4.622 14.078 -6.262 1.00 70.94 231 GLY A C 1
ATOM 1796 O O . GLY A 1 231 ? 4.199 14.703 -5.293 1.00 70.94 231 GLY A O 1
ATOM 1797 N N . SER A 1 232 ? 5.187 14.687 -7.307 1.00 70.19 232 SER A N 1
ATOM 1798 C CA . SER A 1 232 ? 5.412 16.132 -7.339 1.00 70.19 232 SER A CA 1
ATOM 1799 C C . SER A 1 232 ? 4.103 16.924 -7.378 1.00 70.19 232 SER A C 1
ATOM 1801 O O . SER A 1 232 ? 3.132 16.539 -8.038 1.00 70.19 232 SER A O 1
ATOM 1803 N N . HIS A 1 233 ? 4.118 18.107 -6.760 1.00 71.44 233 HIS A N 1
ATOM 1804 C CA . HIS A 1 233 ? 3.021 19.066 -6.871 1.00 71.44 233 HIS A CA 1
ATOM 1805 C C . HIS A 1 233 ? 2.744 19.466 -8.333 1.00 71.44 233 HIS A C 1
ATOM 1807 O O . HIS A 1 233 ? 1.615 19.821 -8.653 1.00 71.44 233 HIS A O 1
ATOM 1813 N N . HIS A 1 234 ? 3.729 19.375 -9.239 1.00 72.56 234 HIS A N 1
ATOM 1814 C CA . HIS A 1 234 ? 3.525 19.598 -10.673 1.00 72.56 234 HIS A CA 1
ATOM 1815 C C . HIS A 1 234 ? 2.614 18.533 -11.291 1.00 72.56 234 HIS A C 1
ATOM 1817 O O . HIS A 1 234 ? 1.662 18.880 -11.983 1.00 72.56 234 HIS A O 1
ATOM 1823 N N . THR A 1 235 ? 2.861 17.251 -11.005 1.00 73.56 235 THR A N 1
ATOM 1824 C CA . THR A 1 235 ? 2.026 16.138 -11.486 1.00 73.56 235 THR A CA 1
ATOM 1825 C C . THR A 1 235 ? 0.606 16.247 -10.942 1.00 73.56 235 THR A C 1
ATOM 1827 O O . THR A 1 235 ? -0.350 16.151 -11.709 1.00 73.56 235 THR A O 1
ATOM 1830 N N . TYR A 1 236 ? 0.474 16.524 -9.641 1.00 77.75 236 TYR A N 1
ATOM 1831 C CA . TYR A 1 236 ? -0.816 16.794 -9.007 1.00 77.75 236 TYR A CA 1
ATOM 1832 C C . TYR A 1 236 ? -1.535 17.968 -9.679 1.00 77.75 236 TYR A C 1
ATOM 1834 O O . TYR A 1 236 ? -2.693 17.852 -10.071 1.00 77.75 236 TYR A O 1
ATOM 1842 N N . ASN A 1 237 ? -0.835 19.091 -9.872 1.00 77.81 237 ASN A N 1
ATOM 1843 C CA . ASN A 1 237 ? -1.427 20.278 -10.469 1.00 77.81 237 ASN A CA 1
ATOM 1844 C C . ASN A 1 237 ? -1.895 20.044 -11.900 1.00 77.81 237 ASN A C 1
ATOM 1846 O O . ASN A 1 237 ? -2.976 20.500 -12.262 1.00 77.81 237 ASN A O 1
ATOM 1850 N N . ARG A 1 238 ? -1.112 19.296 -12.676 1.00 81.12 238 ARG A N 1
ATOM 1851 C CA . ARG A 1 238 ? -1.461 18.949 -14.046 1.00 81.12 238 ARG A CA 1
ATOM 1852 C C . ARG A 1 238 ? -2.756 18.138 -14.115 1.00 81.12 238 ARG A C 1
ATOM 1854 O O . ARG A 1 238 ? -3.640 18.471 -14.893 1.00 81.12 238 ARG A O 1
ATOM 1861 N N . LEU A 1 239 ? -2.884 17.121 -13.263 1.00 78.50 239 LEU A N 1
ATOM 1862 C CA . LEU A 1 239 ? -4.037 16.213 -13.256 1.00 78.50 239 LEU A CA 1
ATOM 1863 C C . LEU A 1 239 ? -5.301 16.856 -12.667 1.00 78.50 239 LEU A C 1
ATOM 1865 O O . LEU A 1 239 ? -6.389 16.698 -13.212 1.00 78.50 239 LEU A O 1
ATOM 1869 N N . VAL A 1 240 ? -5.167 17.592 -11.562 1.00 79.19 240 VAL A N 1
ATOM 1870 C CA . VAL A 1 240 ? -6.316 18.163 -10.840 1.00 79.19 240 VAL A CA 1
ATOM 1871 C C . VAL A 1 240 ? -6.748 19.501 -11.427 1.00 79.19 240 VAL A C 1
ATOM 1873 O O . VAL A 1 240 ? -7.941 19.789 -11.503 1.00 79.19 240 VAL A O 1
ATOM 1876 N N . TRP A 1 241 ? -5.801 20.342 -11.841 1.00 80.56 241 TRP A N 1
ATOM 1877 C CA . TRP A 1 241 ? -6.068 21.744 -12.169 1.00 80.56 241 TRP A CA 1
ATOM 1878 C C . TRP A 1 241 ? -5.892 22.073 -13.659 1.00 80.56 241 TRP A C 1
ATOM 1880 O O . TRP A 1 241 ? -6.391 23.107 -14.096 1.00 80.56 241 TRP A O 1
ATOM 1890 N N . GLY A 1 242 ? -5.303 21.189 -14.465 1.00 80.81 242 GLY A N 1
ATOM 1891 C CA . GLY A 1 242 ? -5.131 21.370 -15.912 1.00 80.81 242 GLY A CA 1
ATOM 1892 C C . GLY A 1 242 ? -3.673 21.516 -16.330 1.00 80.81 242 GLY A C 1
ATOM 1893 O O . GLY A 1 242 ? -2.776 21.640 -15.494 1.00 80.81 242 GLY A O 1
ATOM 1894 N N . GLU A 1 243 ? -3.421 21.490 -17.633 1.00 84.44 243 GLU A N 1
ATOM 1895 C CA . GLU A 1 243 ? -2.071 21.345 -18.171 1.00 84.44 243 GLU A CA 1
ATOM 1896 C C . GLU A 1 243 ? -1.255 22.634 -18.083 1.00 84.44 243 GLU A C 1
ATOM 1898 O O . GLU A 1 243 ? -0.074 22.615 -17.728 1.00 84.44 243 GLU A O 1
ATOM 1903 N N . THR A 1 244 ? -1.905 23.771 -18.320 1.00 86.31 244 THR A N 1
ATOM 1904 C CA . THR A 1 244 ? -1.244 25.076 -18.360 1.00 86.31 244 THR A CA 1
ATOM 1905 C C . THR A 1 244 ? -1.413 25.857 -17.058 1.00 86.31 244 THR A C 1
ATOM 1907 O O . THR A 1 244 ? -2.420 25.752 -16.359 1.00 86.31 244 THR A O 1
ATOM 1910 N N . ALA A 1 245 ? -0.455 26.734 -16.743 1.00 84.38 245 ALA A N 1
ATOM 1911 C CA . ALA A 1 245 ? -0.546 27.601 -15.565 1.00 84.38 245 ALA A CA 1
ATOM 1912 C C . ALA A 1 245 ? -1.808 28.492 -15.573 1.00 84.38 245 ALA A C 1
ATOM 1914 O O . ALA A 1 245 ? -2.377 28.760 -14.515 1.00 84.38 245 ALA A O 1
ATOM 1915 N N . ALA A 1 246 ? -2.271 28.911 -16.757 1.00 86.31 246 ALA A N 1
ATOM 1916 C CA . ALA A 1 246 ? -3.480 29.714 -16.917 1.00 86.31 246 ALA A CA 1
ATOM 1917 C C . ALA A 1 246 ? -4.750 28.927 -16.548 1.00 86.31 246 ALA A C 1
ATOM 1919 O O . ALA A 1 246 ? -5.568 29.415 -15.767 1.00 86.31 246 ALA A O 1
ATOM 1920 N N . GLU A 1 247 ? -4.892 27.692 -17.040 1.00 84.31 247 GLU A N 1
ATOM 1921 C CA . GLU A 1 247 ? -6.007 26.806 -16.671 1.00 84.31 247 GLU A CA 1
ATOM 1922 C C . GLU A 1 247 ? -6.009 26.513 -15.174 1.00 84.31 247 GLU A C 1
ATOM 1924 O O . GLU A 1 247 ? -7.045 26.641 -14.513 1.00 84.31 247 GLU A O 1
ATOM 1929 N N . GLN A 1 248 ? -4.831 26.195 -14.627 1.00 87.19 248 GLN A N 1
ATOM 1930 C CA . GLN A 1 248 ? -4.683 25.916 -13.207 1.00 87.19 248 GLN A CA 1
ATOM 1931 C C . GLN A 1 248 ? -5.089 27.120 -12.356 1.00 87.19 248 GLN A C 1
ATOM 1933 O O . GLN A 1 248 ? -5.799 26.949 -11.366 1.00 87.19 248 GLN A O 1
ATOM 1938 N N . ALA A 1 249 ? -4.682 28.336 -12.734 1.00 83.69 249 ALA A N 1
ATOM 1939 C CA . ALA A 1 249 ? -5.048 29.558 -12.023 1.00 83.69 249 ALA A CA 1
ATOM 1940 C C . ALA A 1 249 ? -6.567 29.796 -12.035 1.00 83.69 249 ALA A C 1
ATOM 1942 O O . ALA A 1 249 ? -7.155 30.056 -10.984 1.00 83.69 249 ALA A O 1
ATOM 1943 N N . ILE A 1 250 ? -7.215 29.641 -13.195 1.00 86.50 250 ILE A N 1
ATOM 1944 C CA . ILE A 1 250 ? -8.666 29.830 -13.345 1.00 86.50 250 ILE A CA 1
ATOM 1945 C C . ILE A 1 250 ? -9.441 28.808 -12.505 1.00 86.50 250 ILE A C 1
ATOM 1947 O O . ILE A 1 250 ? -10.349 29.181 -11.759 1.00 86.50 250 ILE A O 1
ATOM 1951 N N . ARG A 1 251 ? -9.086 27.521 -12.596 1.00 86.25 251 ARG A N 1
ATOM 1952 C CA . ARG A 1 251 ? -9.790 26.451 -11.876 1.00 86.25 251 ARG A CA 1
ATOM 1953 C C . ARG A 1 251 ? -9.571 26.515 -10.369 1.00 86.25 251 ARG A C 1
ATOM 1955 O O . ARG A 1 251 ? -10.530 26.323 -9.624 1.00 86.25 251 ARG A O 1
ATOM 1962 N N . LYS A 1 252 ? -8.359 26.859 -9.914 1.00 85.50 252 LYS A N 1
ATOM 1963 C CA . LYS A 1 252 ? -8.061 27.083 -8.488 1.00 85.50 252 LYS A CA 1
ATOM 1964 C C . LYS A 1 252 ? -8.855 28.254 -7.924 1.00 85.50 252 LYS A C 1
ATOM 1966 O O . LYS A 1 252 ? -9.467 28.107 -6.872 1.00 85.50 252 LYS A O 1
ATOM 1971 N N . ALA A 1 253 ? -8.904 29.380 -8.640 1.00 85.19 253 ALA A N 1
ATOM 1972 C CA . ALA A 1 253 ? -9.678 30.550 -8.221 1.00 85.19 253 ALA A CA 1
ATOM 1973 C C . ALA A 1 253 ? -11.179 30.242 -8.089 1.00 85.19 253 ALA A C 1
ATOM 1975 O O . ALA A 1 253 ? -11.853 30.796 -7.226 1.00 85.19 253 ALA A O 1
ATOM 1976 N N . ARG A 1 254 ? -11.694 29.333 -8.924 1.00 88.25 254 ARG A N 1
ATOM 1977 C CA . ARG A 1 254 ? -13.100 28.903 -8.917 1.00 88.25 254 ARG A CA 1
ATOM 1978 C C . ARG A 1 254 ? -13.382 27.677 -8.046 1.00 88.25 254 ARG A C 1
ATOM 1980 O O . ARG A 1 254 ? -14.539 27.287 -7.957 1.00 88.25 254 ARG A O 1
ATOM 1987 N N . GLN A 1 255 ? -12.359 27.063 -7.444 1.00 80.31 255 GLN A N 1
ATOM 1988 C CA . GLN A 1 255 ? -12.451 25.782 -6.728 1.00 80.31 255 GLN A CA 1
ATOM 1989 C C . GLN A 1 255 ? -13.137 24.670 -7.548 1.00 80.31 255 GLN A C 1
ATOM 1991 O O . GLN A 1 255 ? -13.903 23.870 -7.021 1.00 80.31 255 GLN A O 1
ATOM 1996 N N . GLN A 1 256 ? -12.861 24.620 -8.853 1.00 84.50 256 GLN A N 1
ATOM 1997 C CA . GLN A 1 256 ? -13.449 23.658 -9.793 1.00 84.50 256 GLN A CA 1
ATOM 1998 C C . GLN A 1 256 ? -12.359 22.732 -10.351 1.00 84.50 256 GLN A C 1
ATOM 2000 O O . GLN A 1 256 ? -11.825 23.013 -11.429 1.00 84.50 256 GLN A O 1
ATOM 2005 N N . PRO A 1 257 ? -11.969 21.669 -9.623 1.00 78.94 257 PRO A N 1
ATOM 2006 C CA . PRO A 1 257 ? -10.978 20.717 -10.113 1.00 78.94 257 PRO A CA 1
ATOM 2007 C C . PRO A 1 257 ? -11.513 19.931 -11.323 1.00 78.94 257 PRO A C 1
ATOM 2009 O O . PRO A 1 257 ? -12.710 19.682 -11.438 1.00 78.94 257 PRO A O 1
ATOM 2012 N N . GLN A 1 258 ? -10.619 19.526 -12.229 1.00 79.69 258 GLN A N 1
ATOM 2013 C CA . GLN A 1 258 ? -10.937 18.639 -13.357 1.00 79.69 258 GLN A CA 1
ATOM 2014 C C . GLN A 1 258 ? -11.058 17.170 -12.922 1.00 79.69 258 GLN A C 1
ATOM 2016 O O . GLN A 1 258 ? -11.795 16.414 -13.550 1.00 79.69 258 GLN A O 1
ATOM 2021 N N . ALA A 1 259 ? -10.342 16.766 -11.871 1.00 73.06 259 ALA A N 1
ATOM 2022 C CA . ALA A 1 259 ? -10.380 15.418 -11.312 1.00 73.06 259 ALA A CA 1
ATOM 2023 C C . ALA A 1 259 ? -10.258 15.462 -9.783 1.00 73.06 259 ALA A C 1
ATOM 2025 O O . ALA A 1 259 ? -9.526 16.294 -9.242 1.00 73.06 259 ALA A O 1
ATOM 2026 N N . GLU A 1 260 ? -10.936 14.546 -9.089 1.00 66.38 260 GLU A N 1
ATOM 2027 C CA . GLU A 1 260 ? -10.726 14.318 -7.658 1.00 66.38 260 GLU A CA 1
ATOM 2028 C C . GLU A 1 260 ? -9.488 13.432 -7.462 1.00 66.38 260 GLU A C 1
ATOM 2030 O O . GLU A 1 260 ? -9.499 12.238 -7.768 1.00 66.38 260 GLU A O 1
ATOM 2035 N N . ALA A 1 261 ? -8.404 14.020 -6.957 1.00 59.41 261 ALA A N 1
ATOM 2036 C CA . ALA A 1 261 ? -7.216 13.288 -6.532 1.00 59.41 261 ALA A CA 1
ATOM 2037 C C . ALA A 1 261 ? -6.804 13.762 -5.138 1.00 59.41 261 ALA A C 1
ATOM 2039 O O . ALA A 1 261 ? -6.759 14.965 -4.880 1.00 59.41 261 ALA A O 1
ATOM 2040 N N . ASN A 1 262 ? -6.485 12.819 -4.252 1.00 49.66 262 ASN A N 1
ATOM 2041 C CA . ASN A 1 262 ? -5.879 13.131 -2.960 1.00 49.66 262 ASN A CA 1
ATOM 2042 C C . ASN A 1 262 ? -4.351 12.983 -3.061 1.00 49.66 262 ASN A C 1
ATOM 2044 O O . ASN A 1 262 ? -3.901 11.987 -3.644 1.00 49.66 262 ASN A O 1
ATOM 2048 N N . PRO A 1 263 ? -3.575 13.946 -2.523 1.00 44.44 263 PRO A N 1
ATOM 2049 C CA . PRO A 1 263 ? -2.138 13.783 -2.327 1.00 44.44 263 PRO A CA 1
ATOM 2050 C C . PRO A 1 263 ? -1.811 12.730 -1.256 1.00 44.44 263 PRO A C 1
ATOM 2052 O O . PRO A 1 263 ? -2.726 12.324 -0.496 1.00 44.44 263 PRO A O 1
#

Sequence (263 aa):
MALSTATIPELDRLHQQASRWQSLSPRQRIPYLKAVKALARRHATEWVTLACQIKGIDPQGAWAGEEWTTGPLGLILKLDHYLYALRHEATPPVPRWRTAPTGQAIAEILPRNWQERLLWFGVKAAVWLQPNHPPTQGSAYRNPPPPGVAVVLGAGNITSLCLADALYQLVVANRVALLKMNPLLTPLTDCFRKVCAPLIEAGFLEIVEGDAALGEALCHHPLTQHVHITGSHHTYNRLVWGETAAEQAIRKARQQPQAEANP